Protein AF-S7UNH0-F1 (afdb_monomer_lite)

Organism: NCBI:txid1121439

Secondary structure (DSSP, 8-state):
--------HHHHS-HHHHHHTT--EEEEETTSPPPTTEEEEEEE--TTSPPEEEEEETTPPPSEEEE-TT--SSPPPBPTT-S--SGGGB--TTHHHHEEEE-EEEEETTEEEEE----SS-EEEEEEEEP-TTEEEEEEETTS-EEEE-EEEETTTEEEEEE-TTEEEEEEEE--HHHHHHHHHHHHHHHHHHHHHHHHHHHHHT----------

Sequence (216 aa):
MHSHVPPSRDLVDNAPLLDALGVRWILAMESESPPANAREVVQWPVEGMENIVVYENEDAWSPAWFAVPEVSAGPLPSVAGCGHDRLLCADASGLPAIKTGDTRADFAAGGMDVRFAPASEPRLLVVTQMYRPGWRAEGLREGGERVLLTTSETLGTLTAVEIPAGVFAVSLRYLPVTPRLLTRVSWGMLGLFSLVAASCLALGRTRPKNDFTSRS

Radius of gyration: 27.72 Å; chains: 1; bounding box: 51×96×70 Å

Foldseek 3Di:
DDDDPPDDVLLQQQLLLCQQLLVFKDKDFPPDDHRPQWAWDDWADDPPDGIITITGRPSRAALKFWFAPPQDLDAADFAPPDPDRDSSRHRSVCVVVGTDGGWHWDDDDQFIKIFADFDQAKIKMWGSDWDDPQKWKWFAFDVGDIDTWDWDHGNRTTIITIGGGRTGMMTIHGGPVVVVVVVVVVVVVVVVVVVVVVVVVVVVVPPDPPPPPDDD

pLDDT: mean 89.98, std 12.9, range [26.64, 98.56]

Structure (mmCIF, N/CA/C/O backbone):
data_AF-S7UNH0-F1
#
_entry.id   AF-S7UNH0-F1
#
loop_
_atom_site.group_PDB
_atom_site.id
_atom_site.type_symbol
_atom_site.label_atom_id
_atom_site.label_alt_id
_atom_site.label_comp_id
_atom_site.label_asym_id
_atom_site.label_entity_id
_atom_site.label_seq_id
_atom_site.pdbx_PDB_ins_code
_atom_site.Cartn_x
_atom_site.Cartn_y
_atom_site.Cartn_z
_atom_site.occupancy
_atom_site.B_iso_or_equiv
_atom_site.auth_seq_id
_atom_site.auth_comp_id
_atom_site.auth_asym_id
_atom_site.auth_atom_id
_atom_site.pdbx_PDB_model_num
ATOM 1 N N . MET A 1 1 ? 10.684 22.993 -8.375 1.00 31.27 1 MET A N 1
ATOM 2 C CA . MET A 1 1 ? 11.726 21.970 -8.149 1.00 31.27 1 MET A CA 1
ATOM 3 C C . MET A 1 1 ? 11.105 20.625 -8.470 1.00 31.27 1 MET A C 1
ATOM 5 O O . MET A 1 1 ? 10.339 20.121 -7.660 1.00 31.27 1 MET A O 1
ATOM 9 N N . HIS A 1 2 ? 11.340 20.105 -9.673 1.00 30.05 2 HIS A N 1
ATOM 10 C CA . HIS A 1 2 ? 10.965 18.733 -10.011 1.00 30.05 2 HIS A CA 1
ATOM 11 C C . HIS A 1 2 ? 12.086 17.832 -9.492 1.00 30.05 2 HIS A C 1
ATOM 13 O O . HIS A 1 2 ? 13.244 18.008 -9.860 1.00 30.05 2 HIS A O 1
ATOM 19 N N . SER A 1 3 ? 11.764 16.959 -8.540 1.00 26.64 3 SER A N 1
ATOM 20 C CA . SER A 1 3 ? 12.706 15.970 -8.023 1.00 26.64 3 SER A CA 1
ATOM 21 C C . SER A 1 3 ? 12.861 14.883 -9.079 1.00 26.64 3 SER A C 1
ATOM 23 O O . SER A 1 3 ? 12.023 13.991 -9.156 1.00 26.64 3 SER A O 1
ATOM 25 N N . HIS A 1 4 ? 13.909 14.963 -9.894 1.00 39.41 4 HIS A N 1
ATOM 26 C CA . HIS A 1 4 ? 14.368 13.815 -10.668 1.00 39.41 4 HIS A CA 1
ATOM 27 C C . HIS A 1 4 ? 15.070 12.872 -9.691 1.00 39.41 4 HIS A C 1
ATOM 29 O O . HIS A 1 4 ? 16.162 13.170 -9.213 1.00 39.41 4 HIS A O 1
ATOM 35 N N . VAL A 1 5 ? 14.406 11.776 -9.327 1.00 47.53 5 VAL A N 1
ATOM 36 C CA . VAL A 1 5 ? 15.076 10.645 -8.682 1.00 47.53 5 VAL A CA 1
ATOM 37 C C . VAL A 1 5 ? 15.794 9.925 -9.822 1.00 47.53 5 VAL A C 1
ATOM 39 O O . VAL A 1 5 ? 15.096 9.400 -10.688 1.00 47.53 5 VAL A O 1
ATOM 42 N N . PRO A 1 6 ? 17.138 9.967 -9.906 1.00 52.66 6 PRO A N 1
ATOM 43 C CA . PRO A 1 6 ? 17.836 9.207 -10.931 1.00 52.66 6 PRO A CA 1
ATOM 44 C C . PRO A 1 6 ? 17.442 7.734 -10.765 1.00 52.66 6 PRO A C 1
ATOM 46 O O . PRO A 1 6 ? 17.453 7.245 -9.629 1.00 52.66 6 PRO A O 1
ATOM 49 N N . PRO A 1 7 ? 17.046 7.044 -11.844 1.00 54.06 7 PRO A N 1
ATOM 50 C CA . PRO A 1 7 ? 16.675 5.644 -11.752 1.00 54.06 7 PRO A CA 1
ATOM 51 C C . PRO A 1 7 ? 17.886 4.857 -11.249 1.00 54.06 7 PRO A C 1
ATOM 53 O O . PRO A 1 7 ? 18.930 4.796 -11.898 1.00 54.06 7 PRO A O 1
ATOM 56 N N . SER A 1 8 ? 17.770 4.297 -10.045 1.00 62.00 8 SER A N 1
ATOM 57 C CA . SER A 1 8 ? 18.689 3.257 -9.594 1.00 62.00 8 SER A CA 1
ATOM 58 C C . SER A 1 8 ? 18.321 2.002 -10.382 1.00 62.00 8 SER A C 1
ATOM 60 O O . SER A 1 8 ? 17.157 1.594 -10.398 1.00 62.00 8 SER A O 1
ATOM 62 N N . ARG A 1 9 ? 19.313 1.414 -11.064 1.00 62.66 9 ARG A N 1
ATOM 63 C CA . ARG A 1 9 ? 19.158 0.144 -11.795 1.00 62.66 9 ARG A CA 1
ATOM 64 C C . ARG A 1 9 ? 18.561 -0.955 -10.912 1.00 62.66 9 ARG A C 1
ATOM 66 O O . ARG A 1 9 ? 17.783 -1.765 -11.397 1.00 62.66 9 ARG A O 1
ATOM 73 N N . ASP A 1 10 ? 18.832 -0.897 -9.611 1.00 64.06 10 ASP A N 1
ATOM 74 C CA . ASP A 1 10 ? 18.391 -1.886 -8.627 1.00 64.06 10 ASP A CA 1
ATOM 75 C C . ASP A 1 10 ? 16.856 -1.977 -8.507 1.00 64.06 10 ASP A C 1
ATOM 77 O O . ASP A 1 10 ? 16.334 -3.021 -8.125 1.00 64.06 10 ASP A O 1
ATOM 81 N N . LEU A 1 11 ? 16.113 -0.914 -8.856 1.00 64.31 11 LEU A N 1
ATOM 82 C CA . LEU A 1 11 ? 14.645 -0.951 -8.869 1.00 64.31 11 LEU A CA 1
ATOM 83 C C . LEU A 1 11 ? 14.092 -1.711 -10.086 1.00 64.31 11 LEU A C 1
ATOM 85 O O . LEU A 1 11 ? 13.070 -2.384 -9.981 1.00 64.31 11 LEU A O 1
ATOM 89 N N . VAL A 1 12 ? 14.759 -1.590 -11.236 1.00 61.56 12 VAL A N 1
ATOM 90 C CA . VAL A 1 12 ? 14.356 -2.231 -12.499 1.00 61.56 12 VAL A CA 1
ATOM 91 C C . VAL A 1 12 ? 14.571 -3.741 -12.425 1.00 61.56 12 VAL A C 1
ATOM 93 O O . VAL A 1 12 ? 13.725 -4.511 -12.877 1.00 61.56 12 VAL A O 1
ATOM 96 N N . ASP A 1 13 ? 15.666 -4.161 -11.794 1.00 78.12 13 ASP A N 1
ATOM 97 C CA . ASP A 1 13 ? 16.021 -5.574 -11.647 1.00 78.12 13 ASP A CA 1
ATOM 98 C C . ASP A 1 13 ? 15.139 -6.309 -10.615 1.00 78.12 13 ASP A C 1
ATOM 100 O O . ASP A 1 13 ? 15.145 -7.538 -10.540 1.00 78.12 13 ASP A O 1
ATOM 104 N N . ASN A 1 14 ? 14.334 -5.574 -9.842 1.00 85.56 14 ASN A N 1
ATOM 105 C CA . ASN A 1 14 ? 13.474 -6.102 -8.787 1.00 85.56 14 ASN A CA 1
ATOM 106 C C . ASN A 1 14 ? 11.990 -6.116 -9.194 1.00 85.56 14 ASN A C 1
ATOM 108 O O . ASN A 1 14 ? 11.128 -5.560 -8.508 1.00 85.56 14 ASN A O 1
ATOM 112 N N . ALA A 1 15 ? 11.689 -6.768 -10.321 1.00 89.56 15 ALA A N 1
ATOM 113 C CA . ALA A 1 15 ? 10.326 -6.904 -10.846 1.00 89.56 15 ALA A CA 1
ATOM 114 C C . ALA A 1 15 ? 9.285 -7.359 -9.793 1.00 89.56 15 ALA A C 1
ATOM 116 O O . ALA A 1 15 ? 8.244 -6.707 -9.696 1.00 89.56 15 ALA A O 1
ATOM 117 N N . PRO A 1 16 ? 9.566 -8.342 -8.904 1.00 93.38 16 PRO A N 1
ATOM 118 C CA . PRO A 1 16 ? 8.601 -8.758 -7.882 1.00 93.38 16 PRO A CA 1
ATOM 119 C C . PRO A 1 16 ? 8.171 -7.637 -6.926 1.00 93.38 16 PRO A C 1
ATOM 121 O O . PRO A 1 16 ? 7.046 -7.641 -6.425 1.00 93.38 16 PRO A O 1
ATOM 124 N N . LEU A 1 17 ? 9.047 -6.660 -6.660 1.00 93.62 17 LEU A N 1
ATOM 125 C CA . LEU A 1 17 ? 8.689 -5.506 -5.842 1.00 93.62 17 LEU A CA 1
ATOM 126 C C . LEU A 1 17 ? 7.696 -4.601 -6.578 1.00 93.62 17 LEU A C 1
ATOM 128 O O . LEU A 1 17 ? 6.736 -4.130 -5.971 1.00 93.62 17 LEU A O 1
ATOM 132 N N . LEU A 1 18 ? 7.908 -4.364 -7.874 1.00 94.00 18 LEU A N 1
ATOM 133 C CA . LEU A 1 18 ? 6.999 -3.565 -8.701 1.00 94.00 18 LEU A CA 1
ATOM 134 C C . LEU A 1 18 ? 5.622 -4.226 -8.804 1.00 94.00 18 LEU A C 1
ATOM 136 O O . LEU A 1 18 ? 4.605 -3.536 -8.663 1.00 94.00 18 LEU A O 1
ATOM 140 N N . ASP A 1 19 ? 5.599 -5.552 -8.959 1.00 95.44 19 ASP A N 1
ATOM 141 C CA . ASP A 1 19 ? 4.377 -6.353 -8.960 1.00 95.44 19 ASP A CA 1
ATOM 142 C C . ASP A 1 19 ? 3.621 -6.167 -7.643 1.00 95.44 19 ASP A C 1
ATOM 144 O O . ASP A 1 19 ? 2.450 -5.780 -7.638 1.00 95.44 19 ASP A O 1
ATOM 148 N N . ALA A 1 20 ? 4.314 -6.346 -6.515 1.00 95.25 20 ALA A N 1
ATOM 149 C CA . ALA A 1 20 ? 3.724 -6.251 -5.186 1.00 95.25 20 ALA A CA 1
ATOM 150 C C . ALA A 1 20 ? 3.265 -4.844 -4.798 1.00 95.25 20 ALA A C 1
ATOM 152 O O . ALA A 1 20 ? 2.323 -4.705 -4.014 1.00 95.25 20 ALA A O 1
ATOM 153 N N . LEU A 1 21 ? 3.905 -3.807 -5.345 1.00 94.94 21 LEU A N 1
ATOM 154 C CA . LEU A 1 21 ? 3.493 -2.411 -5.202 1.00 94.94 21 LEU A CA 1
ATOM 155 C C . LEU A 1 21 ? 2.293 -2.045 -6.092 1.00 94.94 21 LEU A C 1
ATOM 157 O O . LEU A 1 21 ? 1.717 -0.967 -5.919 1.00 94.94 21 LEU A O 1
ATOM 161 N N . GLY A 1 22 ? 1.896 -2.928 -7.013 1.00 95.06 22 GLY A N 1
ATOM 162 C CA . GLY A 1 22 ? 0.819 -2.686 -7.968 1.00 95.06 22 GLY A CA 1
ATOM 163 C C . GLY A 1 22 ? 1.179 -1.634 -9.018 1.00 95.06 22 GLY A C 1
ATOM 164 O O . GLY A 1 22 ? 0.303 -0.917 -9.511 1.00 95.06 22 GLY A O 1
ATOM 165 N N . VAL A 1 23 ? 2.469 -1.496 -9.349 1.00 94.50 23 VAL A N 1
ATOM 166 C CA . VAL A 1 23 ? 2.941 -0.554 -10.371 1.00 94.50 23 VAL A CA 1
ATOM 167 C C . VAL A 1 23 ? 2.658 -1.144 -11.746 1.00 94.50 23 VAL A C 1
ATOM 169 O O . VAL A 1 23 ? 3.427 -1.950 -12.255 1.00 94.50 23 VAL A O 1
ATOM 172 N N . ARG A 1 24 ? 1.534 -0.735 -12.342 1.00 95.81 24 ARG A N 1
ATOM 173 C CA . ARG A 1 24 ? 1.099 -1.224 -13.659 1.00 95.81 24 ARG A CA 1
ATOM 174 C C . ARG A 1 24 ? 1.753 -0.518 -14.838 1.00 95.81 24 ARG A C 1
ATOM 176 O O . ARG A 1 24 ? 1.991 -1.145 -15.857 1.00 95.81 24 ARG A O 1
ATOM 183 N N . TRP A 1 25 ? 1.998 0.780 -14.722 1.00 95.88 25 TRP A N 1
ATOM 184 C CA . TRP A 1 25 ? 2.516 1.591 -15.820 1.00 95.88 25 TRP A CA 1
ATOM 185 C C . TRP A 1 25 ? 3.874 2.146 -15.433 1.00 95.88 25 TRP A C 1
ATOM 187 O O . TRP A 1 25 ? 4.010 2.773 -14.381 1.00 95.88 25 TRP A O 1
ATOM 197 N N . ILE A 1 26 ? 4.861 1.918 -16.290 1.00 94.38 26 ILE A N 1
ATOM 198 C CA . ILE A 1 26 ? 6.240 2.346 -16.092 1.00 94.38 26 ILE A CA 1
ATOM 199 C C . ILE A 1 26 ? 6.572 3.312 -17.219 1.00 94.38 26 ILE A C 1
ATOM 201 O O . ILE A 1 26 ? 6.402 2.985 -18.390 1.00 94.38 26 ILE A O 1
ATOM 205 N N . LEU A 1 27 ? 7.014 4.511 -16.858 1.00 94.25 27 LEU A N 1
ATOM 206 C CA . LEU A 1 27 ? 7.518 5.492 -17.808 1.00 94.25 27 LEU A CA 1
ATOM 207 C C . LEU A 1 27 ? 9.035 5.479 -17.712 1.00 94.25 27 LEU A C 1
ATOM 209 O O . LEU A 1 27 ? 9.570 5.628 -16.613 1.00 94.25 27 LEU A O 1
ATOM 213 N N . ALA A 1 28 ? 9.695 5.319 -18.848 1.00 93.31 28 ALA A N 1
ATOM 214 C CA . ALA A 1 28 ? 11.143 5.317 -18.939 1.00 93.31 28 ALA A CA 1
ATOM 215 C C . ALA A 1 28 ? 11.589 6.039 -20.215 1.00 93.31 28 ALA A C 1
ATOM 217 O O . ALA A 1 28 ? 10.797 6.251 -21.139 1.00 93.31 28 ALA A O 1
ATOM 218 N N . MET A 1 29 ? 12.851 6.436 -20.259 1.00 94.75 29 MET A N 1
ATOM 219 C CA . MET A 1 29 ? 13.486 6.897 -21.491 1.00 94.75 29 MET A CA 1
ATOM 220 C C . MET A 1 29 ? 13.798 5.693 -22.394 1.00 94.75 29 MET A C 1
ATOM 222 O O . MET A 1 29 ? 13.985 4.584 -21.903 1.00 94.75 29 MET A O 1
ATOM 226 N N . GLU A 1 30 ? 13.874 5.881 -23.712 1.00 94.56 30 GLU A N 1
ATOM 227 C CA . GLU A 1 30 ? 14.166 4.791 -24.668 1.00 94.56 30 GLU A CA 1
ATOM 228 C C . GLU A 1 30 ? 15.488 4.045 -24.379 1.00 94.56 30 GLU A C 1
ATOM 230 O O . GLU A 1 30 ? 15.585 2.842 -24.615 1.00 94.56 30 GLU A O 1
ATOM 235 N N . SER A 1 31 ? 16.487 4.722 -23.809 1.00 92.81 31 SER A N 1
ATOM 236 C CA . SER A 1 31 ? 17.777 4.147 -23.410 1.00 92.81 31 SER A CA 1
ATOM 237 C C . SER A 1 31 ? 17.738 3.375 -22.090 1.00 92.81 31 SER A C 1
ATOM 239 O O . SER A 1 31 ? 18.700 2.673 -21.758 1.00 92.81 31 SER A O 1
ATOM 241 N N . GLU A 1 32 ? 16.658 3.491 -21.319 1.00 91.06 32 GLU A N 1
ATOM 242 C CA . GLU A 1 32 ? 16.487 2.802 -20.046 1.00 91.06 32 GLU A CA 1
ATOM 243 C C . GLU A 1 32 ? 15.916 1.402 -20.280 1.00 91.06 32 GLU A C 1
ATOM 245 O O . GLU A 1 32 ? 14.920 1.208 -20.974 1.00 91.06 32 GLU A O 1
ATOM 250 N N . SER A 1 33 ? 16.553 0.396 -19.681 1.00 89.12 33 SER A N 1
ATOM 251 C CA . SER A 1 33 ? 16.038 -0.971 -19.732 1.00 89.12 33 SER A CA 1
ATOM 252 C C . SER A 1 33 ? 14.809 -1.090 -18.826 1.00 89.12 33 SER A C 1
ATOM 254 O O . SER A 1 33 ? 14.891 -0.684 -17.666 1.00 89.12 33 SER A O 1
ATOM 256 N N . PRO A 1 34 ? 13.680 -1.628 -19.311 1.00 89.56 34 PRO A N 1
ATOM 257 C CA . PRO A 1 34 ? 12.523 -1.898 -18.469 1.00 89.56 34 PRO A CA 1
ATOM 258 C C . PRO A 1 34 ? 12.714 -3.201 -17.667 1.00 89.56 34 PRO A C 1
ATOM 260 O O . PRO A 1 34 ? 13.611 -3.992 -17.977 1.00 89.56 34 PRO A O 1
ATOM 263 N N . PRO A 1 35 ? 11.858 -3.470 -16.663 1.00 88.12 35 PRO A N 1
ATOM 264 C CA . PRO A 1 35 ? 11.809 -4.776 -16.011 1.00 88.12 35 PRO A CA 1
ATOM 265 C C . PRO A 1 35 ? 11.527 -5.897 -17.016 1.00 88.12 35 PRO A C 1
ATOM 267 O O . PRO A 1 35 ? 10.825 -5.694 -18.007 1.00 88.12 35 PRO A O 1
ATOM 270 N N . ALA A 1 36 ? 12.035 -7.100 -16.741 1.00 87.56 36 ALA A N 1
ATOM 271 C CA . ALA A 1 36 ? 11.985 -8.224 -17.682 1.00 87.56 36 ALA A CA 1
ATOM 272 C C . ALA A 1 36 ? 10.563 -8.655 -18.100 1.00 87.56 36 ALA A C 1
ATOM 274 O O . ALA A 1 36 ? 10.396 -9.221 -19.178 1.00 87.56 36 ALA A O 1
ATOM 275 N N . ASN A 1 37 ? 9.551 -8.404 -17.267 1.00 88.56 37 ASN A N 1
ATOM 276 C CA . ASN A 1 37 ? 8.146 -8.731 -17.529 1.00 88.56 37 ASN A CA 1
ATOM 277 C C . ASN A 1 37 ? 7.332 -7.563 -18.114 1.00 88.56 37 ASN A C 1
ATOM 279 O O . ASN A 1 37 ? 6.134 -7.705 -18.347 1.00 88.56 37 ASN A O 1
ATOM 283 N N . ALA A 1 38 ? 7.953 -6.409 -18.357 1.00 93.94 38 ALA A N 1
ATOM 284 C CA . ALA A 1 38 ? 7.245 -5.237 -18.840 1.00 93.94 38 ALA A CA 1
ATOM 285 C C . ALA A 1 38 ? 7.096 -5.260 -20.372 1.00 93.94 38 ALA A C 1
ATOM 287 O O . ALA A 1 38 ? 8.047 -5.519 -21.113 1.00 93.94 38 ALA A O 1
ATOM 288 N N . ARG A 1 39 ? 5.893 -4.952 -20.863 1.00 96.75 39 ARG A N 1
ATOM 289 C CA . ARG A 1 39 ? 5.560 -4.909 -22.291 1.00 96.75 39 ARG A CA 1
ATOM 290 C C . ARG A 1 39 ? 5.479 -3.469 -22.772 1.00 96.75 39 ARG A C 1
ATOM 292 O O . ARG A 1 39 ? 4.737 -2.678 -22.204 1.00 96.75 39 ARG A O 1
ATOM 299 N N . GLU A 1 40 ? 6.189 -3.121 -23.839 1.00 97.25 40 GLU A N 1
ATOM 300 C CA . GLU A 1 40 ? 6.045 -1.800 -24.459 1.00 97.25 40 GLU A CA 1
ATOM 301 C C . GLU A 1 40 ? 4.615 -1.603 -24.990 1.00 97.25 40 GLU A C 1
ATOM 303 O O . GLU A 1 40 ? 4.061 -2.470 -25.675 1.00 97.25 40 GLU A O 1
ATOM 308 N N . VAL A 1 41 ? 4.004 -0.462 -24.658 1.00 97.44 41 VAL A N 1
ATOM 309 C CA . VAL A 1 41 ? 2.636 -0.117 -25.073 1.00 97.44 41 VAL A CA 1
ATOM 310 C C . VAL A 1 41 ? 2.603 1.091 -25.992 1.00 97.44 41 VAL A C 1
ATOM 312 O O . VAL A 1 41 ? 1.864 1.089 -26.977 1.00 97.44 41 VAL A O 1
ATOM 315 N N . VAL A 1 42 ? 3.365 2.134 -25.669 1.00 97.44 42 VAL A N 1
ATOM 316 C CA . VAL A 1 42 ? 3.414 3.353 -26.476 1.00 97.44 42 VAL A CA 1
ATOM 317 C C . VAL A 1 42 ? 4.762 4.039 -26.331 1.00 97.44 42 VAL A C 1
ATOM 319 O O . VAL A 1 42 ? 5.344 4.070 -25.249 1.00 97.44 42 VAL A O 1
ATOM 322 N N . GLN A 1 43 ? 5.216 4.639 -27.424 1.00 97.38 43 GLN A N 1
ATOM 323 C CA . GLN A 1 43 ? 6.382 5.504 -27.472 1.00 97.38 43 GLN A CA 1
ATOM 324 C C . GLN A 1 43 ? 5.940 6.910 -27.888 1.00 97.38 43 GLN A C 1
ATOM 326 O O . GLN A 1 43 ? 5.213 7.083 -28.870 1.00 97.38 43 GLN A O 1
ATOM 331 N N . TRP A 1 44 ? 6.370 7.921 -27.134 1.00 96.88 44 TRP A N 1
ATOM 332 C CA . TRP A 1 44 ? 6.099 9.326 -27.413 1.00 96.88 44 TRP A CA 1
ATOM 333 C C . TRP A 1 44 ? 7.385 10.068 -27.771 1.00 96.88 44 TRP A C 1
ATOM 335 O O . TRP A 1 44 ? 8.273 10.184 -26.919 1.00 96.88 44 TRP A O 1
ATOM 345 N N . PRO A 1 45 ? 7.484 10.618 -28.996 1.00 96.56 45 PRO A N 1
ATOM 346 C CA . PRO A 1 45 ? 8.606 11.460 -29.357 1.00 96.56 45 PRO A CA 1
ATOM 347 C C . PRO A 1 45 ? 8.531 12.794 -28.624 1.00 96.56 45 PRO A C 1
ATOM 349 O O . PRO A 1 45 ? 7.467 13.416 -28.552 1.00 96.56 45 PRO A O 1
ATOM 352 N N . VAL A 1 46 ? 9.669 13.249 -28.103 1.00 94.56 46 VAL A N 1
ATOM 353 C CA . VAL A 1 46 ? 9.776 14.538 -27.418 1.00 94.56 46 VAL A CA 1
ATOM 354 C C . VAL A 1 46 ? 10.856 15.379 -28.088 1.00 94.56 46 VAL A C 1
ATOM 356 O O . VAL A 1 46 ? 12.001 14.961 -28.213 1.00 94.56 46 VAL A O 1
ATOM 359 N N . GLU A 1 47 ? 10.492 16.572 -28.558 1.00 95.75 47 GLU A N 1
ATOM 360 C CA . GLU A 1 47 ? 11.409 17.427 -29.314 1.00 95.75 47 GLU A CA 1
ATOM 361 C C . GLU A 1 47 ? 12.639 17.812 -28.478 1.00 95.75 47 GLU A C 1
ATOM 363 O O . GLU A 1 47 ? 12.523 18.329 -27.366 1.00 95.75 47 GLU A O 1
ATOM 368 N N . GLY A 1 48 ? 13.829 17.552 -29.026 1.00 94.38 48 GLY A N 1
ATOM 369 C CA . GLY A 1 48 ? 15.099 17.859 -28.367 1.00 94.38 48 GLY A CA 1
ATOM 370 C C . GLY A 1 48 ? 15.455 16.941 -27.193 1.00 94.38 48 GLY A C 1
ATOM 371 O O . GLY A 1 48 ? 16.425 17.228 -26.493 1.00 94.38 48 GLY A O 1
ATOM 372 N N . MET A 1 49 ? 14.705 15.858 -26.971 1.00 94.31 49 MET A N 1
ATOM 373 C CA . MET A 1 49 ? 14.978 14.850 -25.946 1.00 94.31 49 MET A CA 1
ATOM 374 C C . MET A 1 49 ? 14.834 13.439 -26.523 1.00 94.31 49 MET A C 1
ATOM 376 O O . MET A 1 49 ? 14.383 13.244 -27.648 1.00 94.31 49 MET A O 1
ATOM 380 N N . GLU A 1 50 ? 15.268 12.450 -25.753 1.00 93.69 50 GLU A N 1
ATOM 381 C CA . GLU A 1 50 ? 15.007 11.051 -26.068 1.00 93.69 50 GLU A CA 1
ATOM 382 C C . GLU A 1 50 ? 13.516 10.715 -25.879 1.00 93.69 50 GLU A C 1
ATOM 384 O O . GLU A 1 50 ? 12.801 11.377 -25.120 1.00 93.69 50 GLU A O 1
ATOM 389 N N . ASN A 1 51 ? 13.042 9.710 -26.619 1.00 95.94 51 ASN A N 1
ATOM 390 C CA . ASN A 1 51 ? 11.647 9.296 -26.597 1.00 95.94 51 ASN A CA 1
ATOM 391 C C . ASN A 1 51 ? 11.263 8.767 -25.210 1.00 95.94 51 ASN A C 1
ATOM 393 O O . ASN A 1 51 ? 12.027 8.043 -24.571 1.00 95.94 51 ASN A O 1
ATOM 397 N N . ILE A 1 52 ? 10.045 9.089 -24.775 1.00 96.38 52 ILE A N 1
ATOM 398 C CA . ILE A 1 52 ? 9.457 8.491 -23.576 1.00 96.38 52 ILE A CA 1
ATOM 399 C C . ILE A 1 52 ? 8.748 7.213 -24.004 1.00 96.38 52 ILE A C 1
ATOM 401 O O . ILE A 1 52 ? 7.863 7.252 -24.860 1.00 96.38 52 ILE A O 1
ATOM 405 N N . VAL A 1 53 ? 9.106 6.097 -23.386 1.00 96.88 53 VAL A N 1
ATOM 406 C CA . VAL A 1 53 ? 8.471 4.799 -23.596 1.00 96.88 53 VAL A CA 1
ATOM 407 C C . VAL A 1 53 ? 7.608 4.470 -22.382 1.00 96.88 53 VAL A C 1
ATOM 409 O O . VAL A 1 53 ? 8.023 4.638 -21.233 1.00 96.88 53 VAL A O 1
ATOM 412 N N . VAL A 1 54 ? 6.382 4.019 -22.634 1.00 96.38 54 VAL A N 1
ATOM 413 C CA . VAL A 1 54 ? 5.490 3.485 -21.607 1.00 96.38 54 VAL A CA 1
ATOM 414 C C . VAL A 1 54 ? 5.449 1.977 -21.722 1.00 96.38 54 VAL A C 1
ATOM 416 O O . VAL A 1 54 ? 5.043 1.431 -22.752 1.00 96.38 54 VAL A O 1
ATOM 419 N N . TYR A 1 55 ? 5.791 1.327 -20.621 1.00 96.75 55 TYR A N 1
ATOM 420 C CA . TYR A 1 55 ? 5.671 -0.106 -20.455 1.00 96.75 55 TYR A CA 1
ATOM 421 C C . TYR A 1 55 ? 4.496 -0.450 -19.533 1.00 96.75 55 TYR A C 1
ATOM 423 O O . TYR A 1 55 ? 4.203 0.266 -18.571 1.00 96.75 55 TYR A O 1
ATOM 431 N N . GLU A 1 56 ? 3.829 -1.559 -19.828 1.00 97.25 56 GLU A N 1
ATOM 432 C CA . GLU A 1 56 ? 2.818 -2.190 -18.987 1.00 97.25 56 GLU A CA 1
ATOM 433 C C . GLU A 1 56 ? 3.429 -3.376 -18.245 1.00 97.25 56 GLU A C 1
ATOM 435 O O . GLU A 1 56 ? 4.008 -4.270 -18.858 1.00 97.25 56 GLU A O 1
ATOM 440 N N . ASN A 1 57 ? 3.276 -3.387 -16.926 1.00 96.00 57 ASN A N 1
ATOM 441 C CA . ASN A 1 57 ? 3.503 -4.549 -16.084 1.00 96.00 57 ASN A CA 1
ATOM 442 C C . ASN A 1 57 ? 2.170 -5.289 -15.906 1.00 96.00 57 ASN A C 1
ATOM 444 O O . ASN A 1 57 ? 1.318 -4.886 -15.103 1.00 96.00 57 ASN A O 1
ATOM 448 N N . GLU A 1 58 ? 1.984 -6.356 -16.678 1.00 95.62 58 GLU A N 1
ATOM 449 C CA . GLU A 1 58 ? 0.763 -7.169 -16.649 1.00 95.62 58 GLU A CA 1
ATOM 450 C C . GLU A 1 58 ? 0.630 -7.971 -15.344 1.00 95.62 58 GLU A C 1
ATOM 452 O O . GLU A 1 58 ? -0.488 -8.265 -14.915 1.00 95.62 58 GLU A O 1
ATOM 457 N N . ASP A 1 59 ? 1.750 -8.226 -14.661 1.00 96.06 59 ASP A N 1
ATOM 458 C CA . ASP A 1 59 ? 1.811 -8.961 -13.396 1.00 96.06 59 ASP A CA 1
ATOM 459 C C . ASP A 1 59 ? 1.559 -8.067 -12.170 1.00 96.06 59 ASP A C 1
ATOM 461 O O . ASP A 1 59 ? 1.562 -8.546 -11.035 1.00 96.06 59 ASP A O 1
ATOM 465 N N . ALA A 1 60 ? 1.293 -6.769 -12.368 1.00 96.38 60 ALA A N 1
ATOM 466 C CA . ALA A 1 60 ? 1.031 -5.832 -11.283 1.00 96.38 60 ALA A CA 1
ATOM 467 C C . ALA A 1 60 ? -0.173 -6.259 -10.426 1.00 96.38 60 ALA A C 1
ATOM 469 O O . ALA A 1 60 ? -1.319 -6.308 -10.900 1.00 96.38 60 ALA A O 1
ATOM 470 N N . TRP A 1 61 ? 0.078 -6.493 -9.133 1.00 97.12 61 TRP A N 1
ATOM 471 C CA . TRP A 1 61 ? -0.937 -6.904 -8.169 1.00 97.12 61 TRP A CA 1
ATOM 472 C C . TRP A 1 61 ? -1.925 -5.776 -7.871 1.00 97.12 61 TRP A C 1
ATOM 474 O O . TRP A 1 61 ? -1.712 -4.598 -8.169 1.00 97.12 61 TRP A O 1
ATOM 484 N N . SER A 1 62 ? -3.034 -6.138 -7.231 1.00 97.31 62 SER A N 1
ATOM 485 C CA . SER A 1 62 ? -3.918 -5.144 -6.632 1.00 97.31 62 SER A CA 1
ATOM 486 C C . SER A 1 62 ? -3.165 -4.332 -5.557 1.00 97.31 62 SER A C 1
ATOM 488 O O . SER A 1 62 ? -2.384 -4.917 -4.803 1.00 97.31 62 SER A O 1
ATOM 490 N N . PRO A 1 63 ? -3.425 -3.014 -5.411 1.00 97.06 63 PRO A N 1
ATOM 491 C CA . PRO A 1 63 ? -2.847 -2.170 -4.352 1.00 97.06 63 PRO A CA 1
ATOM 492 C C . PRO A 1 63 ? -3.120 -2.649 -2.916 1.00 97.06 63 PRO A C 1
ATOM 494 O O . PRO A 1 63 ? -2.567 -2.105 -1.956 1.00 97.06 63 PRO A O 1
ATOM 497 N N . ALA A 1 64 ? -3.988 -3.648 -2.759 1.00 97.94 64 ALA A N 1
ATOM 498 C CA . ALA A 1 64 ? -4.079 -4.442 -1.554 1.00 97.94 64 ALA A CA 1
ATOM 499 C C . ALA A 1 64 ? -4.174 -5.934 -1.899 1.00 97.94 64 ALA A C 1
ATOM 501 O O . ALA A 1 64 ? -4.843 -6.331 -2.855 1.00 97.94 64 ALA A O 1
ATOM 502 N N . TRP A 1 65 ? -3.537 -6.781 -1.105 1.00 97.94 65 TRP A N 1
ATOM 503 C CA . TRP A 1 65 ? -3.477 -8.222 -1.342 1.00 97.94 65 TRP A CA 1
ATOM 504 C C . TRP A 1 65 ? -3.373 -8.976 -0.019 1.00 97.94 65 TRP A C 1
ATOM 506 O O . TRP A 1 65 ? -2.988 -8.410 1.003 1.00 97.94 65 TRP A O 1
ATOM 516 N N . PHE A 1 66 ? -3.775 -10.246 -0.011 1.00 97.81 66 PHE A N 1
ATOM 517 C CA . PHE A 1 66 ? -3.682 -11.069 1.192 1.00 97.81 66 PHE A CA 1
ATOM 518 C C . PHE A 1 66 ? -2.333 -11.765 1.279 1.00 97.81 66 PHE A C 1
ATOM 520 O O . PHE A 1 66 ? -1.851 -12.310 0.286 1.00 97.81 66 PHE A O 1
ATOM 527 N N . ALA A 1 67 ? -1.766 -11.774 2.479 1.00 96.88 67 ALA A N 1
ATOM 528 C CA . ALA A 1 67 ? -0.536 -12.472 2.812 1.00 96.88 67 ALA A CA 1
ATOM 529 C C . ALA A 1 67 ? -0.809 -13.664 3.745 1.00 96.88 67 ALA A C 1
ATOM 531 O O . ALA A 1 67 ? -1.865 -13.723 4.388 1.00 96.88 67 ALA A O 1
ATOM 532 N N . VAL A 1 68 ? 0.131 -14.610 3.844 1.00 94.56 68 VAL A N 1
ATOM 533 C CA . VAL A 1 68 ? 0.099 -15.608 4.928 1.00 94.56 68 VAL A CA 1
ATOM 534 C C . VAL A 1 68 ? 0.220 -14.891 6.288 1.00 94.56 68 VAL A C 1
ATOM 536 O O . VAL A 1 68 ? 0.984 -13.925 6.388 1.00 94.56 68 VAL A O 1
ATOM 539 N N . PRO A 1 69 ? -0.520 -15.309 7.333 1.00 85.75 69 PRO A N 1
ATOM 540 C CA . PRO A 1 69 ? -0.486 -14.654 8.646 1.00 85.75 69 PRO A CA 1
ATOM 541 C C . PRO A 1 69 ? 0.909 -14.606 9.284 1.00 85.75 69 PRO A C 1
ATOM 543 O O . PRO A 1 69 ? 1.204 -13.696 10.053 1.00 85.75 69 PRO A O 1
ATOM 546 N N . GLU A 1 70 ? 1.766 -15.576 8.958 1.00 84.94 70 GLU A N 1
ATOM 547 C CA . GLU A 1 70 ? 3.130 -15.714 9.470 1.00 84.94 70 GLU A CA 1
ATOM 548 C C . GLU A 1 70 ? 4.131 -14.768 8.803 1.00 84.94 70 GLU A C 1
ATOM 550 O O . GLU A 1 70 ? 5.302 -14.770 9.192 1.00 84.94 70 GLU A O 1
ATOM 555 N N . VAL A 1 71 ? 3.709 -13.965 7.814 1.00 80.38 71 VAL A N 1
ATOM 556 C CA . VAL A 1 71 ? 4.542 -12.877 7.290 1.00 80.38 71 VAL A CA 1
ATOM 557 C C . VAL A 1 71 ? 4.867 -11.967 8.450 1.00 80.38 71 VAL A C 1
ATOM 559 O O . VAL A 1 71 ? 4.028 -11.228 8.967 1.00 80.38 71 VAL A O 1
ATOM 562 N N . SER A 1 72 ? 6.109 -12.099 8.900 1.00 60.28 72 SER A N 1
ATOM 563 C CA . SER A 1 72 ? 6.598 -11.404 10.065 1.00 60.28 72 SER A CA 1
ATOM 564 C C . SER A 1 72 ? 6.444 -9.904 9.838 1.00 60.28 72 SER A C 1
ATOM 566 O O . SER A 1 72 ? 6.624 -9.392 8.732 1.00 60.28 72 SER A O 1
ATOM 568 N N . ALA A 1 73 ? 6.179 -9.167 10.914 1.00 67.38 73 ALA A N 1
ATOM 569 C CA . ALA A 1 73 ? 6.278 -7.707 10.941 1.00 67.38 73 ALA A CA 1
ATOM 570 C C . ALA A 1 73 ? 7.720 -7.197 10.681 1.00 67.38 73 ALA A C 1
ATOM 572 O O . ALA A 1 73 ? 8.056 -6.065 11.019 1.00 67.38 73 ALA A O 1
ATOM 573 N N . GLY A 1 74 ? 8.602 -8.046 10.145 1.00 80.81 74 GLY A N 1
ATOM 574 C CA . GLY A 1 74 ? 9.990 -7.746 9.864 1.00 80.81 74 GLY A CA 1
ATOM 575 C C . GLY A 1 74 ? 10.182 -7.102 8.490 1.00 80.81 74 GLY A C 1
ATOM 576 O O . GLY A 1 74 ? 9.334 -7.225 7.599 1.00 80.81 74 GLY A O 1
ATOM 577 N N . PRO A 1 75 ? 11.307 -6.401 8.303 1.00 88.81 75 PRO A N 1
ATOM 578 C CA . PRO A 1 75 ? 11.717 -5.938 6.991 1.00 88.81 75 PRO A CA 1
ATOM 579 C C . PRO A 1 75 ? 12.050 -7.124 6.085 1.00 88.81 75 PRO A C 1
ATOM 581 O O . PRO A 1 75 ? 12.528 -8.167 6.537 1.00 88.81 75 PRO A O 1
ATOM 584 N N . LEU A 1 76 ? 11.821 -6.937 4.789 1.00 90.69 76 LEU A N 1
ATOM 585 C CA . LEU A 1 76 ? 12.369 -7.821 3.769 1.00 90.69 76 LEU A CA 1
ATOM 58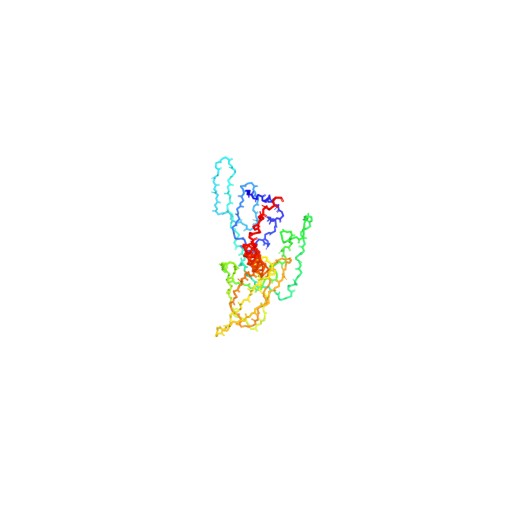6 C C . LEU A 1 76 ? 13.910 -7.768 3.801 1.00 90.69 76 LEU A C 1
ATOM 588 O O . LEU A 1 76 ? 14.473 -6.733 4.180 1.00 90.69 76 LEU A O 1
ATOM 592 N N . PRO A 1 77 ? 14.608 -8.848 3.403 1.00 91.81 77 PRO A N 1
ATOM 593 C CA . PRO A 1 77 ? 16.057 -8.809 3.215 1.00 91.81 77 PRO A CA 1
ATOM 594 C C . PRO A 1 77 ? 16.440 -7.681 2.253 1.00 91.81 77 PRO A C 1
ATOM 596 O O . PRO A 1 77 ? 15.674 -7.368 1.353 1.00 91.81 77 PRO A O 1
ATOM 599 N N . SER A 1 78 ? 17.608 -7.063 2.422 1.00 91.62 78 SER A N 1
ATOM 600 C CA . SER A 1 78 ? 18.094 -6.060 1.465 1.00 91.62 78 SER A CA 1
ATOM 601 C C . SER A 1 78 ? 18.880 -6.730 0.336 1.00 91.62 78 SER A C 1
ATOM 603 O O . SER A 1 78 ? 19.615 -7.691 0.579 1.00 91.62 78 SER A O 1
ATOM 605 N N . VAL A 1 79 ? 18.755 -6.211 -0.884 1.00 90.19 79 VAL A N 1
ATOM 606 C CA . VAL A 1 79 ? 19.560 -6.615 -2.042 1.00 90.19 79 VAL A CA 1
ATOM 607 C C . VAL A 1 79 ? 21.039 -6.328 -1.758 1.00 90.19 79 VAL A C 1
ATOM 609 O O . VAL A 1 79 ? 21.410 -5.269 -1.242 1.00 90.19 79 VAL A O 1
ATOM 612 N N . ALA A 1 80 ? 21.912 -7.282 -2.089 1.00 88.94 80 ALA A N 1
ATOM 613 C CA . ALA A 1 80 ? 23.342 -7.165 -1.829 1.00 88.94 80 ALA A CA 1
ATOM 614 C C . ALA A 1 80 ? 23.948 -5.935 -2.531 1.00 88.94 80 ALA A C 1
ATOM 616 O O . ALA A 1 80 ? 23.801 -5.759 -3.735 1.00 88.94 80 ALA A O 1
ATOM 617 N N . GLY A 1 81 ? 24.664 -5.098 -1.774 1.00 87.69 81 GLY A N 1
ATOM 618 C CA . GLY A 1 81 ? 25.306 -3.886 -2.300 1.00 87.69 81 GLY A CA 1
ATOM 619 C C . GLY A 1 81 ? 24.404 -2.649 -2.362 1.00 87.69 81 GLY A C 1
ATOM 620 O O . GLY A 1 81 ? 24.899 -1.571 -2.689 1.00 87.69 81 GLY A O 1
ATOM 621 N N . CYS A 1 82 ? 23.124 -2.761 -1.994 1.00 86.19 82 CYS A N 1
ATOM 622 C CA . CYS A 1 82 ? 22.223 -1.615 -1.949 1.00 86.19 82 CYS A CA 1
ATOM 623 C C . CYS A 1 82 ? 22.573 -0.683 -0.773 1.00 86.19 82 CYS A C 1
ATOM 625 O O . CYS A 1 82 ? 22.822 -1.125 0.349 1.00 86.19 82 CYS A O 1
ATOM 627 N N . GLY A 1 83 ? 22.611 0.629 -1.021 1.00 84.62 83 GLY A N 1
ATOM 628 C CA . GLY A 1 83 ? 23.128 1.623 -0.068 1.00 84.62 83 GLY A CA 1
ATOM 629 C C . GLY A 1 83 ? 22.226 1.932 1.136 1.00 84.62 83 GLY A C 1
ATOM 630 O O . GLY A 1 83 ? 22.577 2.789 1.948 1.00 84.62 83 GLY A O 1
ATOM 631 N N . HIS A 1 84 ? 21.056 1.296 1.244 1.00 84.75 84 HIS A N 1
ATOM 632 C CA . HIS A 1 84 ? 20.118 1.471 2.354 1.00 84.75 84 HIS A CA 1
ATOM 633 C C . HIS A 1 84 ? 19.214 0.243 2.552 1.00 84.75 84 HIS A C 1
ATOM 635 O O . HIS A 1 84 ? 19.141 -0.644 1.710 1.00 84.75 84 HIS A O 1
ATOM 641 N N . ASP A 1 85 ? 18.477 0.219 3.659 1.00 83.31 85 ASP A N 1
ATOM 642 C CA . ASP A 1 85 ? 17.574 -0.856 4.104 1.00 83.31 85 ASP A CA 1
ATOM 643 C C . ASP A 1 85 ? 16.081 -0.564 3.843 1.00 83.31 85 ASP A C 1
ATOM 645 O O . ASP A 1 85 ? 15.195 -1.260 4.332 1.00 83.31 85 ASP A O 1
ATOM 649 N N . ARG A 1 86 ? 15.781 0.491 3.079 1.00 86.50 86 ARG A N 1
ATOM 650 C CA . ARG A 1 86 ? 14.405 0.889 2.739 1.00 86.50 86 ARG A CA 1
ATOM 651 C C . ARG A 1 86 ? 13.787 -0.029 1.687 1.00 86.50 86 ARG A C 1
ATOM 653 O O . ARG A 1 86 ? 14.506 -0.669 0.930 1.00 86.50 86 ARG A O 1
ATOM 660 N N . LEU A 1 87 ? 12.458 0.032 1.557 1.00 88.31 87 LEU A N 1
ATOM 661 C CA . LEU A 1 87 ? 11.651 -0.809 0.662 1.00 88.31 87 LEU A CA 1
ATOM 662 C C . LEU A 1 87 ? 12.171 -0.907 -0.782 1.00 88.31 87 LEU A C 1
ATOM 664 O O . LEU A 1 87 ? 12.088 -1.970 -1.372 1.00 88.31 87 LEU A O 1
ATOM 668 N N . LEU A 1 88 ? 12.740 0.164 -1.346 1.00 87.88 88 LEU A N 1
ATOM 669 C CA . LEU A 1 88 ? 13.276 0.134 -2.717 1.00 87.88 88 LEU A CA 1
ATOM 670 C C . LEU A 1 88 ? 14.532 -0.747 -2.870 1.00 87.88 88 LEU A C 1
ATOM 672 O O . LEU A 1 88 ? 14.844 -1.156 -3.977 1.00 87.88 88 LEU A O 1
ATOM 676 N N . CYS A 1 89 ? 15.232 -1.041 -1.772 1.00 89.19 89 CYS A N 1
ATOM 677 C CA . CYS A 1 89 ? 16.352 -1.985 -1.717 1.00 89.19 89 CYS A CA 1
ATOM 678 C C . CYS A 1 89 ? 15.932 -3.368 -1.200 1.00 89.19 89 CYS A C 1
ATOM 680 O O . CYS A 1 89 ? 16.794 -4.212 -0.985 1.00 89.19 89 CYS A O 1
ATOM 682 N N . ALA A 1 90 ? 14.649 -3.607 -0.930 1.00 91.81 90 ALA A N 1
ATOM 683 C CA . ALA A 1 90 ? 14.202 -4.884 -0.395 1.00 91.81 90 ALA A CA 1
ATOM 684 C C . ALA A 1 90 ? 14.211 -5.970 -1.476 1.00 91.81 90 ALA A C 1
ATOM 686 O O . ALA A 1 90 ? 13.592 -5.796 -2.517 1.00 91.81 90 ALA A O 1
ATOM 687 N N . ASP A 1 91 ? 14.833 -7.112 -1.212 1.00 92.38 91 ASP A N 1
ATOM 688 C CA . ASP A 1 91 ? 14.704 -8.323 -2.014 1.00 92.38 91 ASP A CA 1
ATOM 689 C C . ASP A 1 91 ? 13.270 -8.861 -1.899 1.00 92.38 91 ASP A C 1
ATOM 691 O O . ASP A 1 91 ? 12.856 -9.428 -0.882 1.00 92.38 91 ASP A O 1
ATOM 695 N N . ALA A 1 92 ? 12.498 -8.642 -2.960 1.00 93.12 92 ALA A N 1
ATOM 696 C CA . ALA A 1 92 ? 11.099 -9.025 -3.047 1.00 93.12 92 ALA A CA 1
ATOM 697 C C . ALA A 1 92 ? 10.892 -10.396 -3.706 1.00 93.12 92 ALA A C 1
ATOM 699 O O . ALA A 1 92 ? 9.748 -10.797 -3.924 1.00 93.12 92 ALA A O 1
ATOM 700 N N . SER A 1 93 ? 11.961 -11.145 -3.997 1.00 93.31 93 SER A N 1
ATOM 701 C CA . SER A 1 93 ? 11.871 -12.454 -4.660 1.00 93.31 93 SER A CA 1
ATOM 702 C C . SER A 1 93 ? 10.992 -13.463 -3.906 1.00 93.31 93 SER A C 1
ATOM 704 O O . SER A 1 93 ? 10.374 -14.330 -4.522 1.00 93.31 93 SER A O 1
ATOM 706 N N . GLY A 1 94 ? 10.873 -13.325 -2.581 1.00 93.31 94 GLY A N 1
ATOM 707 C CA . GLY A 1 94 ? 10.004 -14.150 -1.739 1.00 93.31 94 GLY A CA 1
ATOM 708 C C . GLY A 1 94 ? 8.534 -13.714 -1.678 1.00 93.31 94 GLY A C 1
ATOM 709 O O . GLY A 1 94 ? 7.706 -14.478 -1.180 1.00 93.31 94 GLY A O 1
ATOM 710 N N . LEU A 1 95 ? 8.175 -12.519 -2.170 1.00 94.62 95 LEU A N 1
ATOM 711 C CA . LEU A 1 95 ? 6.807 -11.995 -2.059 1.00 94.62 95 LEU A CA 1
ATOM 712 C C . LEU A 1 95 ? 5.748 -12.878 -2.743 1.00 94.62 95 LEU A C 1
ATOM 714 O O . LEU A 1 95 ? 4.699 -13.107 -2.134 1.00 94.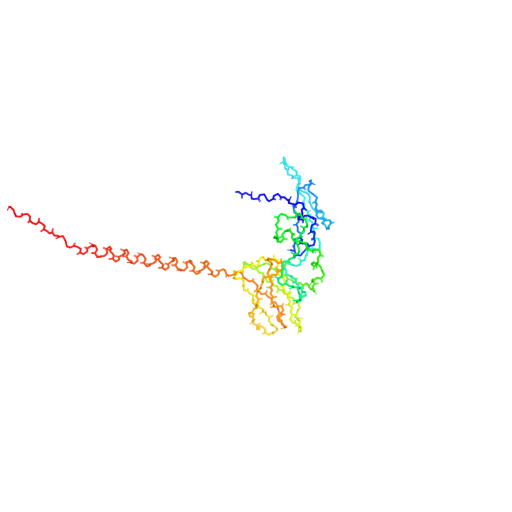62 95 LEU A O 1
ATOM 718 N N . PRO A 1 96 ? 5.971 -13.424 -3.955 1.00 95.25 96 PRO A N 1
ATOM 719 C CA . PRO A 1 96 ? 4.976 -14.279 -4.601 1.00 95.25 96 PRO A CA 1
ATOM 720 C C . PRO A 1 96 ? 4.595 -15.510 -3.768 1.00 95.25 96 PRO A C 1
ATOM 722 O O . PRO A 1 96 ? 3.446 -15.939 -3.806 1.00 95.25 96 PRO A O 1
ATOM 725 N N . ALA A 1 97 ? 5.529 -16.054 -2.978 1.00 95.00 97 ALA A N 1
ATOM 726 C CA . ALA A 1 97 ? 5.290 -17.234 -2.146 1.00 95.00 97 ALA A CA 1
ATOM 727 C C . ALA A 1 97 ? 4.412 -16.948 -0.916 1.00 95.00 97 ALA A C 1
ATOM 729 O O . ALA A 1 97 ? 3.807 -17.868 -0.371 1.00 95.00 97 ALA A O 1
ATOM 730 N N . ILE A 1 98 ? 4.341 -15.689 -0.471 1.00 95.12 98 ILE A N 1
ATOM 731 C CA . ILE A 1 98 ? 3.540 -15.294 0.695 1.00 95.12 98 ILE A CA 1
ATOM 732 C C . ILE A 1 98 ? 2.176 -14.716 0.318 1.00 95.12 98 ILE A C 1
ATOM 734 O O . ILE A 1 98 ? 1.330 -14.565 1.197 1.00 95.12 98 ILE A O 1
ATOM 738 N N . LYS A 1 99 ? 1.943 -14.384 -0.958 1.00 96.31 99 LYS A N 1
ATOM 739 C CA . LYS A 1 99 ? 0.651 -13.894 -1.445 1.00 96.31 99 LYS A CA 1
ATOM 740 C C . LYS A 1 99 ? -0.360 -15.038 -1.491 1.00 96.31 99 LYS A C 1
ATOM 742 O O . LYS A 1 99 ? -0.179 -16.014 -2.210 1.00 96.31 99 LYS A O 1
ATOM 747 N N . THR A 1 100 ? -1.461 -14.893 -0.763 1.00 96.44 100 THR A N 1
ATOM 748 C CA . THR A 1 100 ? -2.498 -15.930 -0.620 1.00 96.44 100 THR A CA 1
ATOM 749 C C . THR A 1 100 ? -3.792 -15.613 -1.356 1.00 96.44 100 THR A C 1
ATOM 751 O O . THR A 1 100 ? -4.617 -16.504 -1.552 1.00 96.44 100 THR A O 1
ATOM 754 N N . GLY A 1 101 ? -4.000 -14.368 -1.786 1.00 94.75 101 GLY A N 1
ATOM 755 C CA . GLY A 1 101 ? -5.217 -14.006 -2.500 1.00 94.75 101 GLY A CA 1
ATOM 756 C C . GLY A 1 101 ? -5.254 -12.571 -2.998 1.00 94.75 101 GLY A C 1
ATOM 757 O O . GLY A 1 101 ? -4.513 -11.701 -2.536 1.00 94.75 101 GLY A O 1
ATOM 758 N N . ASP A 1 102 ? -6.154 -12.342 -3.948 1.00 94.44 102 ASP A N 1
ATOM 759 C CA . ASP A 1 102 ? -6.388 -11.042 -4.560 1.00 94.44 102 ASP A CA 1
ATOM 760 C C . ASP A 1 102 ? -7.527 -10.279 -3.894 1.00 94.44 102 ASP A C 1
ATOM 762 O O . ASP A 1 102 ? -8.442 -10.841 -3.284 1.00 94.44 102 ASP A O 1
ATOM 766 N N . THR A 1 103 ? -7.478 -8.962 -4.058 1.00 97.75 103 THR A N 1
ATOM 767 C CA . THR A 1 103 ? -8.559 -8.063 -3.669 1.00 97.75 103 THR A CA 1
ATOM 768 C C . THR A 1 103 ? -8.871 -7.095 -4.795 1.00 97.75 103 THR A C 1
ATOM 770 O O . THR A 1 103 ? -8.069 -6.893 -5.707 1.00 97.75 103 THR A O 1
ATOM 773 N N . ARG A 1 104 ? -10.022 -6.434 -4.703 1.00 98.06 104 ARG A N 1
ATOM 774 C CA . ARG A 1 104 ? -10.299 -5.237 -5.488 1.00 98.06 104 ARG A CA 1
ATOM 775 C C . ARG A 1 104 ? -10.080 -4.021 -4.602 1.00 98.06 104 ARG A C 1
ATOM 777 O O . ARG A 1 104 ? -10.836 -3.827 -3.652 1.00 98.06 104 ARG A O 1
ATOM 784 N N . ALA A 1 105 ? -9.072 -3.224 -4.924 1.00 97.69 105 ALA A N 1
ATOM 785 C CA . ALA A 1 105 ? -8.741 -2.011 -4.198 1.00 97.69 105 ALA A CA 1
ATOM 786 C C . ALA A 1 105 ? -8.930 -0.784 -5.092 1.00 97.69 105 ALA A C 1
ATOM 788 O O . ALA A 1 105 ? -8.420 -0.733 -6.209 1.00 97.69 105 ALA A O 1
ATOM 789 N N . ASP A 1 106 ? -9.639 0.207 -4.569 1.00 97.31 106 ASP A N 1
ATOM 790 C CA . ASP A 1 106 ? -9.872 1.492 -5.211 1.00 97.31 106 ASP A CA 1
ATOM 791 C C . ASP A 1 106 ? -9.308 2.600 -4.306 1.00 97.31 106 ASP A C 1
ATOM 793 O O . ASP A 1 106 ? -9.543 2.627 -3.092 1.00 97.31 106 ASP A O 1
ATOM 797 N N . PHE A 1 107 ? -8.541 3.533 -4.874 1.00 94.75 107 PHE A N 1
ATOM 798 C CA . PHE A 1 107 ? -8.048 4.682 -4.113 1.00 94.75 107 PHE A CA 1
ATOM 799 C C . PHE A 1 107 ? -9.202 5.629 -3.770 1.00 94.75 107 PHE A C 1
ATOM 801 O O . PHE A 1 107 ? -10.021 5.977 -4.620 1.00 94.75 107 PHE A O 1
ATOM 808 N N . ALA A 1 108 ? -9.231 6.091 -2.523 1.00 93.12 108 ALA A N 1
ATOM 809 C CA . ALA A 1 108 ? -10.202 7.060 -2.027 1.00 93.12 108 ALA A CA 1
ATOM 810 C C . ALA A 1 108 ? -9.484 8.315 -1.515 1.00 93.12 108 ALA A C 1
ATOM 812 O O . ALA A 1 108 ? -8.280 8.300 -1.250 1.00 93.12 108 ALA A O 1
ATOM 813 N N . ALA A 1 109 ? -10.215 9.419 -1.339 1.00 89.44 109 ALA A N 1
ATOM 814 C CA . ALA A 1 109 ? -9.642 10.655 -0.811 1.00 89.44 109 ALA A CA 1
ATOM 815 C C . ALA A 1 109 ? -8.998 10.417 0.572 1.00 89.44 109 ALA A C 1
ATOM 817 O O . ALA A 1 109 ? -9.688 10.208 1.571 1.00 89.44 109 ALA A O 1
ATOM 818 N N . GLY A 1 110 ? -7.663 10.439 0.617 1.00 88.94 110 GLY A N 1
ATOM 819 C CA . GLY A 1 110 ? -6.886 10.198 1.835 1.00 88.94 110 GLY A CA 1
ATOM 820 C C . GLY A 1 110 ? -6.838 8.735 2.294 1.00 88.94 110 GLY A C 1
ATOM 821 O O . GLY A 1 110 ? -6.628 8.496 3.484 1.00 88.94 110 GLY A O 1
ATOM 822 N N . GLY A 1 111 ? -7.053 7.761 1.403 1.00 95.12 111 GLY A N 1
ATOM 823 C CA . GLY A 1 111 ? -6.961 6.347 1.760 1.00 95.12 111 GLY A CA 1
ATOM 824 C C . GLY A 1 111 ? -7.298 5.376 0.631 1.00 95.12 111 GLY A C 1
ATOM 825 O O . GLY A 1 111 ? -6.971 5.620 -0.530 1.00 95.12 111 GLY A O 1
ATOM 826 N N . MET A 1 112 ? -7.923 4.255 0.984 1.00 97.50 112 MET A N 1
ATOM 827 C CA . MET A 1 112 ? -8.233 3.155 0.070 1.00 97.50 112 MET A CA 1
ATOM 828 C C . MET A 1 112 ? -9.492 2.416 0.526 1.00 97.50 112 MET A C 1
ATOM 830 O O . MET A 1 112 ? -9.696 2.225 1.725 1.00 97.50 112 MET A O 1
ATOM 834 N N . ASP A 1 113 ? -10.326 2.005 -0.421 1.00 98.31 113 ASP A N 1
ATOM 835 C CA . ASP A 1 113 ? -11.447 1.100 -0.187 1.00 98.31 113 ASP A CA 1
ATOM 836 C C . ASP A 1 113 ? -11.140 -0.246 -0.838 1.00 98.31 113 ASP A C 1
ATOM 838 O O . ASP A 1 113 ? -10.838 -0.324 -2.026 1.00 98.31 113 ASP A O 1
ATOM 842 N N . VAL A 1 114 ? -11.197 -1.309 -0.045 1.00 98.50 114 VAL A N 1
ATOM 843 C CA . VAL A 1 114 ? -10.814 -2.661 -0.451 1.00 98.50 114 VAL A CA 1
ATOM 844 C C . VAL A 1 114 ? -12.016 -3.583 -0.305 1.00 98.50 114 VAL A C 1
ATOM 846 O O . VAL A 1 114 ? -12.720 -3.544 0.703 1.00 98.50 114 VAL A O 1
ATOM 849 N N . ARG A 1 115 ? -12.264 -4.422 -1.310 1.00 98.38 115 ARG A N 1
ATOM 850 C CA . ARG A 1 115 ? -13.321 -5.439 -1.320 1.00 98.38 115 ARG A CA 1
ATOM 851 C C . ARG A 1 115 ? -12.744 -6.802 -1.662 1.00 98.38 115 ARG A C 1
ATOM 853 O O . ARG A 1 115 ? -11.862 -6.920 -2.512 1.00 98.38 115 ARG A O 1
ATOM 860 N N . PHE A 1 116 ? -13.277 -7.830 -1.021 1.00 98.25 116 PHE A N 1
ATOM 861 C CA . PHE A 1 116 ? -12.839 -9.209 -1.189 1.00 98.25 116 PHE A CA 1
ATOM 862 C C . PHE A 1 116 ? -13.939 -10.185 -0.773 1.00 98.25 116 PHE A C 1
ATOM 864 O O . PHE A 1 116 ? -14.907 -9.811 -0.114 1.00 98.25 116 PHE A O 1
ATOM 871 N N . ALA A 1 117 ? -13.788 -11.456 -1.145 1.00 96.88 117 ALA A N 1
ATOM 872 C CA . ALA A 1 117 ? -14.688 -12.500 -0.673 1.00 96.88 117 ALA A CA 1
ATOM 873 C C . ALA A 1 117 ? -14.555 -12.680 0.855 1.00 96.88 117 ALA A C 1
ATOM 875 O O . ALA A 1 117 ? -13.422 -12.661 1.367 1.00 96.88 117 ALA A O 1
ATOM 876 N N . PRO A 1 118 ? -15.670 -12.857 1.589 1.00 94.94 118 PRO A N 1
ATOM 877 C CA . PRO A 1 118 ? -15.621 -13.185 3.008 1.00 94.94 118 PRO A CA 1
ATOM 878 C C . PRO A 1 118 ? -14.901 -14.523 3.222 1.00 94.94 118 PRO A C 1
ATOM 880 O O . PRO A 1 118 ? -14.935 -15.405 2.366 1.00 94.94 118 PRO A O 1
ATOM 883 N N . ALA A 1 119 ? -14.240 -14.662 4.369 1.00 96.12 119 ALA A N 1
ATOM 884 C CA . ALA A 1 119 ? -13.555 -15.889 4.767 1.00 96.12 119 ALA A CA 1
ATOM 885 C C . ALA A 1 119 ? -13.966 -16.300 6.183 1.00 96.12 119 ALA A C 1
ATOM 887 O O . ALA A 1 119 ? -14.319 -15.451 7.006 1.00 9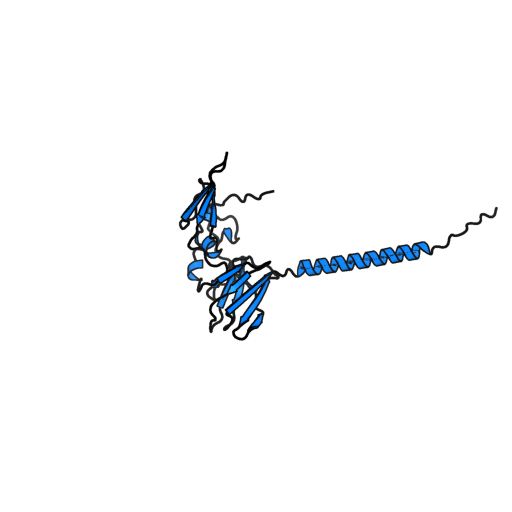6.12 119 ALA A O 1
ATOM 888 N N . SER A 1 120 ? -13.900 -17.602 6.460 1.00 96.31 120 SER A N 1
ATOM 889 C CA . SER A 1 120 ? -14.156 -18.187 7.782 1.00 96.31 120 SER A CA 1
ATOM 890 C C . SER A 1 120 ? -12.992 -18.018 8.757 1.00 96.31 120 SER A C 1
ATOM 892 O O . SER A 1 120 ? -13.169 -18.222 9.954 1.00 96.31 120 SER A O 1
ATOM 894 N N . GLU A 1 121 ? -11.817 -17.640 8.259 1.00 96.62 121 GLU A N 1
ATOM 895 C CA . GLU A 1 121 ? -10.585 -17.526 9.034 1.00 96.62 121 GLU A CA 1
ATOM 896 C C . GLU A 1 121 ? -10.027 -16.097 8.980 1.00 96.62 121 GLU A C 1
ATOM 898 O O . GLU A 1 121 ? -10.280 -15.369 8.008 1.00 96.62 121 GLU A O 1
ATOM 903 N N . PRO A 1 122 ? -9.277 -15.671 10.014 1.00 96.44 122 PRO A N 1
ATOM 904 C CA . PRO A 1 122 ? -8.544 -14.415 9.977 1.00 96.44 122 PRO A CA 1
ATOM 905 C C . PRO A 1 122 ? -7.536 -14.378 8.824 1.00 96.44 122 PRO A C 1
ATOM 907 O O . PRO A 1 122 ? -6.900 -15.380 8.506 1.00 96.44 122 PRO A O 1
ATOM 910 N N . ARG A 1 123 ? -7.361 -13.205 8.214 1.00 96.69 123 ARG A N 1
ATOM 911 C CA . ARG A 1 123 ? -6.387 -12.970 7.139 1.00 96.69 123 ARG A CA 1
ATOM 912 C C . ARG A 1 123 ? -5.591 -11.701 7.402 1.00 96.69 123 ARG A C 1
ATOM 914 O O . ARG A 1 123 ? -6.087 -10.780 8.048 1.00 96.69 123 ARG A O 1
ATOM 921 N N . LEU A 1 124 ? -4.390 -11.627 6.840 1.00 97.56 124 LEU A N 1
ATOM 922 C CA . LEU A 1 124 ? -3.577 -10.418 6.851 1.00 97.56 124 LEU A CA 1
ATOM 923 C C . LEU A 1 124 ? -3.700 -9.714 5.500 1.00 97.56 124 LEU A C 1
ATOM 925 O O . LEU A 1 124 ? -3.294 -10.260 4.475 1.00 97.56 124 LEU A O 1
ATOM 929 N N . LEU A 1 125 ? -4.283 -8.518 5.490 1.00 98.00 125 LEU A N 1
ATOM 930 C CA . LEU A 1 125 ? -4.345 -7.675 4.301 1.00 98.00 125 LEU A CA 1
ATOM 931 C C . LEU A 1 125 ? -3.128 -6.752 4.279 1.00 98.00 125 LEU A C 1
ATOM 933 O O . LEU A 1 125 ? -2.958 -5.936 5.182 1.00 98.00 125 LEU A O 1
ATOM 937 N N . VAL A 1 126 ? -2.313 -6.846 3.238 1.00 97.44 126 VAL A N 1
ATOM 938 C CA . VAL A 1 126 ? -1.211 -5.920 2.976 1.00 97.44 126 VAL A CA 1
ATOM 939 C C . VAL A 1 126 ? -1.699 -4.845 2.018 1.00 97.44 126 VAL A C 1
ATOM 941 O O . VAL A 1 126 ? -2.355 -5.140 1.022 1.00 97.44 126 VAL A O 1
ATOM 944 N N . VAL A 1 127 ? -1.386 -3.591 2.325 1.00 97.19 127 VAL A N 1
ATOM 945 C CA . VAL A 1 127 ? -1.717 -2.423 1.511 1.00 97.19 127 VAL A CA 1
ATOM 946 C C . VAL A 1 127 ? -0.420 -1.749 1.089 1.00 97.19 127 VAL A C 1
ATOM 948 O O . VAL A 1 127 ? 0.442 -1.470 1.923 1.00 97.19 127 VAL A O 1
ATOM 951 N N . THR A 1 128 ? -0.296 -1.418 -0.196 1.00 96.06 128 THR A N 1
ATOM 952 C CA . THR A 1 128 ? 0.928 -0.841 -0.787 1.00 96.06 128 THR A CA 1
ATOM 953 C C . THR A 1 128 ? 1.220 0.595 -0.341 1.00 96.06 128 THR A C 1
ATOM 955 O O . THR A 1 128 ? 2.188 1.220 -0.770 1.00 96.06 128 THR A O 1
ATOM 958 N N . GLN A 1 129 ? 0.401 1.140 0.560 1.00 95.25 129 GLN A N 1
ATOM 959 C CA . GLN A 1 129 ? 0.619 2.435 1.180 1.00 95.25 129 GLN A CA 1
ATOM 960 C C . GLN A 1 129 ? 1.533 2.300 2.398 1.00 95.25 129 GLN A C 1
ATOM 962 O O . GLN A 1 129 ? 1.332 1.453 3.270 1.00 95.25 129 GLN A O 1
ATOM 967 N N . MET A 1 130 ? 2.507 3.204 2.482 1.00 94.88 130 MET A N 1
ATOM 968 C CA . MET A 1 130 ? 3.428 3.280 3.610 1.00 94.88 130 MET A CA 1
ATOM 969 C C . MET A 1 130 ? 2.676 3.442 4.938 1.00 94.88 130 MET A C 1
ATOM 971 O O . MET A 1 130 ? 1.806 4.313 5.085 1.00 94.88 130 MET A O 1
ATOM 975 N N . TYR A 1 131 ? 3.061 2.632 5.918 1.00 94.88 131 TYR A N 1
ATOM 976 C CA . TYR A 1 131 ? 2.572 2.711 7.276 1.00 94.88 131 TYR A CA 1
ATOM 977 C C . TYR A 1 131 ? 2.952 4.049 7.904 1.00 94.88 131 TYR A C 1
ATOM 979 O O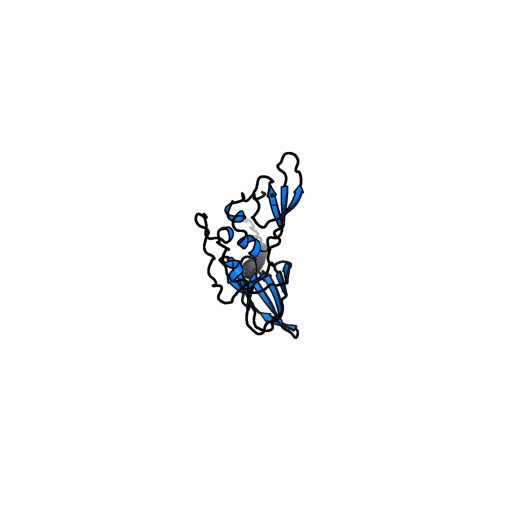 . TYR A 1 131 ? 4.075 4.547 7.817 1.00 94.88 131 TYR A O 1
ATOM 987 N N . ARG A 1 132 ? 1.963 4.663 8.543 1.00 93.88 132 ARG A N 1
ATOM 988 C CA . ARG A 1 132 ? 2.102 5.885 9.322 1.00 93.88 132 ARG A CA 1
ATOM 989 C C . ARG A 1 132 ? 1.162 5.802 10.519 1.00 93.88 132 ARG A C 1
ATOM 991 O O . ARG A 1 132 ? -0.007 5.444 10.343 1.00 93.88 132 ARG A O 1
ATOM 998 N N . PRO A 1 133 ? 1.600 6.239 11.710 1.00 91.69 133 PRO A N 1
ATOM 999 C CA . PRO A 1 133 ? 0.687 6.451 12.822 1.00 91.69 133 PRO A CA 1
ATOM 1000 C C . PRO A 1 133 ? -0.461 7.380 12.400 1.00 91.69 133 PRO A C 1
ATOM 1002 O O . PRO A 1 133 ? -0.229 8.477 11.880 1.00 91.69 133 PRO A O 1
ATOM 1005 N N . GLY A 1 134 ? -1.701 6.935 12.602 1.00 92.50 134 GLY A N 1
ATOM 1006 C CA . GLY A 1 134 ? -2.909 7.659 12.191 1.00 92.50 134 GLY A CA 1
ATOM 1007 C C . GLY A 1 134 ? -3.698 7.002 11.060 1.00 92.50 134 GLY A C 1
ATOM 1008 O O . GLY A 1 134 ? -4.797 7.472 10.759 1.00 92.50 134 GLY A O 1
ATOM 1009 N N . TRP A 1 135 ? -3.201 5.914 10.465 1.00 95.94 135 TRP A N 1
ATOM 1010 C CA . TRP A 1 135 ? -4.067 5.020 9.700 1.00 95.94 135 TRP A CA 1
ATOM 1011 C C . TRP A 1 135 ? -5.207 4.499 10.577 1.00 95.94 135 TRP A C 1
ATOM 1013 O O . TRP A 1 135 ? -5.013 4.146 11.740 1.00 95.94 135 TRP A O 1
ATOM 1023 N N . ARG A 1 136 ? -6.417 4.499 10.022 1.00 96.94 136 ARG A N 1
ATOM 1024 C CA . ARG A 1 136 ? -7.587 3.840 10.600 1.00 96.94 136 ARG A CA 1
ATOM 1025 C C . ARG A 1 136 ? -8.212 2.945 9.553 1.00 96.94 136 ARG A C 1
ATOM 1027 O O . ARG A 1 136 ? -8.446 3.397 8.433 1.00 96.94 136 ARG A O 1
ATOM 1034 N N . ALA A 1 137 ? -8.494 1.713 9.943 1.00 98.06 137 ALA A N 1
ATOM 1035 C CA . ALA A 1 137 ? -9.165 0.736 9.111 1.00 98.06 137 ALA A CA 1
ATOM 1036 C C . ALA A 1 137 ? -10.510 0.365 9.742 1.00 98.06 137 ALA A C 1
ATOM 1038 O O . ALA A 1 137 ? -10.582 0.034 10.924 1.00 98.06 137 ALA A O 1
ATOM 1039 N N . GLU A 1 138 ? -11.575 0.430 8.951 1.00 98.38 138 GLU A N 1
ATOM 1040 C CA . GLU A 1 138 ? -12.911 -0.035 9.326 1.00 98.38 138 GLU A CA 1
ATOM 1041 C C . GLU A 1 138 ? -13.317 -1.175 8.393 1.00 98.38 138 GLU A C 1
ATOM 1043 O O . GLU A 1 138 ? -13.299 -1.015 7.174 1.00 98.38 138 GLU A O 1
ATOM 1048 N N . GLY A 1 139 ? -13.674 -2.322 8.962 1.00 98.44 139 GLY A N 1
ATOM 1049 C CA . GLY A 1 139 ? -14.199 -3.478 8.248 1.00 98.44 139 GLY A CA 1
ATOM 1050 C C . GLY A 1 139 ? -15.723 -3.466 8.193 1.00 98.44 139 GLY A C 1
ATOM 1051 O O . GLY A 1 139 ? -16.373 -2.976 9.115 1.00 98.44 139 GLY A O 1
ATOM 1052 N N . LEU A 1 140 ? -16.294 -4.043 7.139 1.00 98.56 140 LEU A N 1
ATOM 1053 C CA . LEU A 1 140 ? -17.729 -4.282 6.983 1.00 98.56 140 LEU A CA 1
ATOM 1054 C C . LEU A 1 140 ? -18.010 -5.789 6.949 1.00 98.56 140 LEU A C 1
ATOM 1056 O O . LEU A 1 140 ? -17.379 -6.519 6.178 1.00 98.56 140 LEU A O 1
ATOM 1060 N N . ARG A 1 141 ? -18.960 -6.237 7.773 1.00 97.81 141 ARG A N 1
ATOM 1061 C CA . ARG A 1 141 ? -19.453 -7.623 7.822 1.00 97.81 141 ARG A CA 1
ATOM 1062 C C . ARG A 1 141 ? -20.785 -7.784 7.109 1.00 97.81 1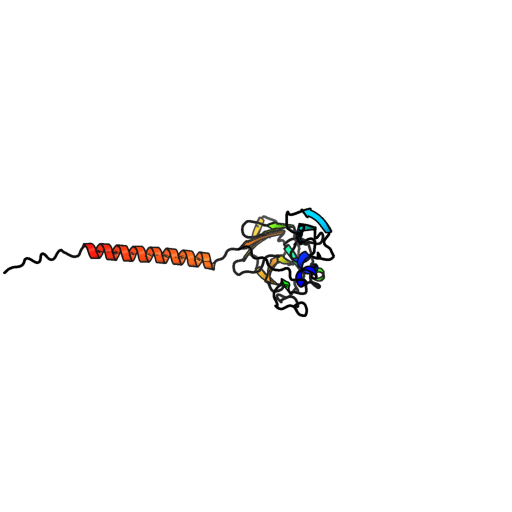41 ARG A C 1
ATOM 1064 O O . ARG A 1 141 ? -21.520 -6.814 6.895 1.00 97.81 141 ARG A O 1
ATOM 1071 N N . GLU A 1 142 ? -21.116 -9.029 6.779 1.00 91.44 142 GLU A N 1
ATOM 1072 C CA . GLU A 1 142 ? -22.461 -9.394 6.331 1.00 91.44 142 GLU A CA 1
ATOM 1073 C C . GLU A 1 142 ? -23.490 -8.969 7.394 1.00 91.44 142 GLU A C 1
ATOM 1075 O O . GLU A 1 142 ? -23.318 -9.229 8.582 1.00 91.44 142 GLU A O 1
ATOM 1080 N N . GLY A 1 143 ? -24.520 -8.225 6.983 1.00 92.12 143 GLY A N 1
ATOM 1081 C CA . GLY A 1 143 ? -25.468 -7.568 7.898 1.00 92.12 143 GLY A CA 1
ATOM 1082 C C . GLY A 1 143 ? -25.186 -6.083 8.167 1.00 92.12 143 GLY A C 1
ATOM 1083 O O . GLY A 1 143 ? -25.997 -5.418 8.805 1.00 92.12 143 GLY A O 1
ATOM 1084 N N . GLY A 1 144 ? -24.087 -5.531 7.641 1.00 96.50 144 GLY A N 1
ATOM 1085 C CA . GLY A 1 144 ? -23.802 -4.092 7.683 1.00 96.50 144 GLY A CA 1
ATOM 1086 C C . GLY A 1 144 ? -23.105 -3.607 8.958 1.00 96.50 144 GLY A C 1
ATOM 1087 O O . GLY A 1 144 ? -22.886 -2.404 9.111 1.00 96.50 144 GLY A O 1
ATOM 1088 N N . GLU A 1 145 ? -22.735 -4.520 9.858 1.00 97.31 145 GLU A N 1
ATOM 1089 C CA . GLU A 1 145 ? -21.945 -4.209 11.050 1.00 97.31 145 GLU A CA 1
ATOM 1090 C C . GLU A 1 145 ? -20.557 -3.690 10.647 1.00 97.31 145 GLU A C 1
ATOM 1092 O O . GLU A 1 145 ? -19.866 -4.296 9.819 1.00 97.31 145 GLU A O 1
ATOM 1097 N N . ARG A 1 146 ? -20.142 -2.571 11.252 1.00 98.00 146 ARG A N 1
ATOM 1098 C CA . ARG A 1 146 ? -18.794 -2.019 11.101 1.00 98.00 146 ARG A CA 1
ATOM 1099 C C . ARG A 1 146 ? -17.929 -2.389 12.293 1.00 98.00 146 ARG A C 1
ATOM 1101 O O . ARG A 1 146 ? -18.349 -2.220 13.433 1.00 98.00 146 ARG A O 1
ATOM 1108 N N . VAL A 1 147 ? -16.704 -2.818 12.021 1.00 97.88 147 VAL A N 1
ATOM 1109 C CA . VAL A 1 147 ? -15.720 -3.189 13.041 1.00 97.88 147 VAL A CA 1
ATOM 1110 C C . VAL A 1 147 ? -14.438 -2.390 12.844 1.00 97.88 147 VAL A C 1
ATOM 1112 O O . VAL A 1 147 ? -13.988 -2.198 11.717 1.00 97.88 147 VAL A O 1
ATOM 1115 N N . LEU A 1 148 ? -13.847 -1.900 13.932 1.00 98.00 148 LEU A N 1
ATOM 1116 C CA . LEU A 1 148 ? -12.536 -1.258 13.870 1.00 98.00 148 LEU A CA 1
ATOM 1117 C C . LEU A 1 148 ? -11.458 -2.335 13.736 1.00 98.00 148 LEU A C 1
ATOM 1119 O O . LEU A 1 148 ? -11.482 -3.323 14.467 1.00 98.00 148 LEU A O 1
ATOM 1123 N N . LEU A 1 149 ? -10.523 -2.133 12.815 1.00 97.88 149 LEU A N 1
ATOM 1124 C CA . LEU A 1 149 ? -9.453 -3.080 12.525 1.00 97.88 149 LEU A CA 1
ATOM 1125 C C . LEU A 1 149 ? -8.105 -2.547 13.009 1.00 97.88 149 LEU A C 1
ATOM 1127 O O . LEU A 1 149 ? -7.857 -1.336 13.005 1.00 97.88 149 LEU A O 1
ATOM 1131 N N . THR A 1 150 ? -7.228 -3.468 13.396 1.00 96.69 150 THR A N 1
ATOM 1132 C CA . THR A 1 150 ? -5.851 -3.156 13.775 1.00 96.69 150 THR A CA 1
ATOM 1133 C C . THR A 1 150 ? -5.022 -2.926 12.521 1.00 96.69 150 THR A C 1
ATOM 1135 O O . THR A 1 150 ? -5.040 -3.742 11.600 1.00 96.69 150 THR A O 1
ATOM 1138 N N . THR A 1 151 ? -4.281 -1.820 12.498 1.00 96.69 151 THR A N 1
ATOM 1139 C CA . THR A 1 151 ? -3.276 -1.544 11.469 1.00 96.69 151 THR A CA 1
ATOM 1140 C C . THR A 1 151 ? -1.885 -1.638 12.071 1.00 96.69 151 THR A C 1
ATOM 1142 O O . THR A 1 151 ? -1.655 -1.076 13.145 1.00 96.69 151 THR A O 1
ATOM 1145 N N . SER A 1 152 ? -0.955 -2.263 11.367 1.00 95.81 152 SER A N 1
ATOM 1146 C CA . SER A 1 152 ? 0.442 -2.399 11.779 1.00 95.81 152 SER A CA 1
ATOM 1147 C C . SER A 1 152 ? 1.384 -2.161 10.601 1.00 95.81 152 SER A C 1
ATOM 1149 O O . SER A 1 152 ? 0.957 -2.008 9.455 1.00 95.81 152 SER A O 1
ATOM 1151 N N . GLU A 1 153 ? 2.674 -2.071 10.896 1.00 95.25 153 GLU A N 1
ATOM 1152 C CA . GLU A 1 153 ? 3.724 -2.063 9.884 1.00 95.25 153 GLU A CA 1
ATOM 1153 C C . GLU A 1 153 ? 4.074 -3.497 9.479 1.00 95.25 153 GLU A C 1
ATOM 1155 O O . GLU A 1 153 ? 4.131 -4.394 10.322 1.00 95.25 153 GLU A O 1
ATOM 1160 N N . THR A 1 154 ? 4.315 -3.714 8.191 1.00 94.75 154 THR A N 1
ATOM 1161 C CA . THR A 1 154 ? 4.779 -4.990 7.640 1.00 94.75 154 THR A CA 1
ATOM 1162 C C . THR A 1 154 ? 5.741 -4.751 6.481 1.00 94.75 154 THR A C 1
ATOM 1164 O O . THR A 1 154 ? 5.756 -3.665 5.894 1.00 94.75 154 THR A O 1
ATOM 1167 N N . LEU A 1 155 ? 6.557 -5.752 6.139 1.00 92.69 155 LEU A N 1
ATOM 1168 C CA . LEU A 1 155 ? 7.499 -5.695 5.012 1.00 92.69 155 LEU A CA 1
ATOM 1169 C C . LEU A 1 155 ? 8.381 -4.432 5.051 1.00 92.69 155 LEU A C 1
ATOM 1171 O O . LEU A 1 155 ? 8.655 -3.786 4.041 1.00 92.69 155 LEU A O 1
ATOM 1175 N N . GLY A 1 156 ? 8.771 -4.041 6.264 1.00 89.69 156 GLY A N 1
ATOM 1176 C CA . GLY A 1 156 ? 9.662 -2.922 6.556 1.00 89.69 156 GLY A CA 1
ATOM 1177 C C . GLY A 1 156 ? 9.051 -1.524 6.494 1.00 89.69 156 GLY A C 1
ATOM 1178 O O . GLY A 1 156 ? 9.599 -0.651 7.145 1.00 89.69 156 GLY A O 1
ATOM 1179 N N . THR A 1 157 ? 7.976 -1.283 5.730 1.00 92.94 157 THR A N 1
ATOM 1180 C CA . THR A 1 157 ? 7.321 0.047 5.676 1.00 92.94 157 THR A CA 1
ATOM 1181 C C . THR A 1 157 ? 5.854 0.035 5.239 1.00 92.94 157 THR A C 1
ATOM 1183 O O . THR A 1 157 ? 5.225 1.091 5.234 1.00 92.94 157 THR A O 1
ATOM 1186 N N . LEU A 1 158 ? 5.293 -1.097 4.811 1.00 95.31 158 LEU A N 1
ATOM 1187 C CA . LEU A 1 158 ? 3.932 -1.171 4.277 1.00 95.31 158 LEU A CA 1
ATOM 1188 C C . LEU A 1 158 ? 2.897 -1.293 5.394 1.00 95.31 158 LEU A C 1
ATOM 1190 O O . LEU A 1 158 ? 3.212 -1.647 6.529 1.00 95.31 158 LEU A O 1
ATOM 1194 N N . THR A 1 159 ? 1.643 -0.986 5.070 1.00 96.19 159 THR A N 1
ATOM 1195 C CA . THR A 1 159 ? 0.539 -1.094 6.028 1.00 96.19 159 THR A CA 1
ATOM 1196 C C . THR A 1 159 ? -0.057 -2.496 5.975 1.00 96.19 159 THR A C 1
ATOM 1198 O O . THR A 1 159 ? -0.552 -2.923 4.935 1.00 96.19 159 THR A O 1
ATOM 1201 N N . ALA A 1 160 ? -0.062 -3.187 7.108 1.00 97.06 160 ALA A N 1
ATOM 1202 C CA . ALA A 1 160 ? -0.844 -4.393 7.331 1.00 97.06 160 ALA A CA 1
ATOM 1203 C C . ALA A 1 160 ? -2.163 -4.051 8.031 1.00 97.06 160 ALA A C 1
ATOM 1205 O O . ALA A 1 160 ? -2.222 -3.149 8.870 1.00 97.06 160 ALA A O 1
ATOM 1206 N N . VAL A 1 161 ? -3.219 -4.793 7.703 1.00 97.44 161 VAL A N 1
ATOM 1207 C CA . VAL A 1 161 ? -4.517 -4.745 8.377 1.00 97.44 161 VAL A CA 1
ATOM 1208 C C . VAL A 1 161 ? -4.939 -6.166 8.731 1.00 97.44 161 VAL A C 1
ATOM 1210 O O . VAL A 1 161 ? -5.058 -7.026 7.857 1.00 97.44 161 VAL A O 1
ATOM 1213 N N . GLU A 1 162 ? -5.192 -6.412 10.011 1.00 97.31 162 GLU A N 1
ATOM 1214 C CA . GLU A 1 162 ? -5.733 -7.689 10.477 1.00 97.31 162 GLU A CA 1
ATOM 1215 C C . GLU A 1 162 ? -7.220 -7.768 10.120 1.00 97.31 162 GLU A C 1
ATOM 1217 O O . GLU A 1 162 ? -8.013 -6.921 10.539 1.00 97.31 162 GLU A O 1
ATOM 1222 N N . ILE A 1 163 ? -7.607 -8.772 9.331 1.00 97.75 163 ILE A N 1
ATOM 1223 C CA . ILE A 1 163 ? -8.978 -8.969 8.855 1.00 97.75 163 ILE A CA 1
ATOM 1224 C C . ILE A 1 163 ? -9.603 -10.155 9.597 1.00 97.75 163 ILE A C 1
ATOM 1226 O O . ILE A 1 163 ? -9.262 -11.300 9.300 1.00 97.75 163 ILE A O 1
ATOM 1230 N N . PRO A 1 164 ? -10.541 -9.924 10.534 1.00 97.19 164 PRO A N 1
ATOM 1231 C CA . PRO A 1 164 ? -11.292 -10.994 11.177 1.00 97.19 164 PRO A CA 1
ATOM 1232 C C . PRO A 1 164 ? -12.167 -11.770 10.187 1.00 97.19 164 PRO A C 1
ATOM 1234 O O . PRO A 1 164 ? -12.561 -11.254 9.136 1.00 97.19 164 PRO A O 1
ATOM 1237 N N . ALA A 1 165 ? -12.556 -12.983 10.581 1.00 97.06 165 ALA A N 1
ATOM 1238 C CA . ALA A 1 165 ? -13.536 -13.777 9.849 1.00 97.06 165 ALA A CA 1
ATOM 1239 C C . ALA A 1 165 ? -14.847 -12.995 9.603 1.00 97.06 165 ALA A C 1
ATOM 1241 O O . ALA A 1 165 ? -15.294 -12.201 10.440 1.00 97.06 165 ALA A O 1
ATOM 1242 N N . GLY A 1 166 ? -15.456 -13.218 8.437 1.00 97.12 166 GLY A N 1
ATOM 1243 C CA . GLY A 1 166 ? -16.732 -12.617 8.026 1.00 97.12 166 GLY A CA 1
ATOM 1244 C C . GLY A 1 166 ? -16.677 -11.159 7.546 1.00 97.12 166 GLY A C 1
ATOM 1245 O O . GLY A 1 166 ? -17.690 -10.638 7.079 1.00 97.12 166 GLY A O 1
ATOM 1246 N N . VAL A 1 167 ? -15.526 -10.482 7.622 1.00 98.19 167 VAL A N 1
ATOM 1247 C CA . VAL A 1 167 ? -15.338 -9.170 6.974 1.00 98.19 167 VAL A CA 1
ATOM 1248 C C . VAL A 1 167 ? -15.165 -9.375 5.466 1.00 98.19 167 VAL A C 1
ATOM 1250 O O . VAL A 1 167 ? -14.472 -10.303 5.047 1.00 98.19 167 VAL A O 1
ATOM 1253 N N . PHE A 1 168 ? -15.779 -8.512 4.651 1.00 98.19 168 PHE A N 1
ATOM 1254 C CA . PHE A 1 168 ? -15.696 -8.571 3.179 1.00 98.19 168 PHE A CA 1
ATOM 1255 C C . PHE A 1 168 ? -15.284 -7.244 2.518 1.00 98.19 168 PHE A C 1
ATOM 1257 O O . PHE A 1 168 ? -14.992 -7.195 1.321 1.00 98.19 168 PHE A O 1
ATOM 1264 N N . ALA A 1 169 ? -15.268 -6.144 3.272 1.00 98.44 169 ALA A N 1
AT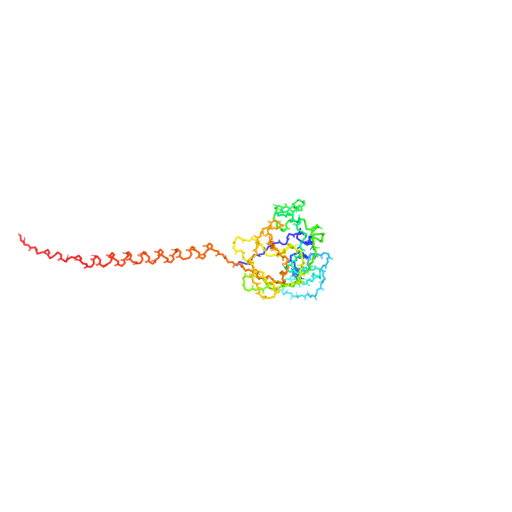OM 1265 C CA . ALA A 1 169 ? -14.777 -4.861 2.788 1.00 98.44 169 ALA A CA 1
ATOM 1266 C C . ALA A 1 169 ? -14.033 -4.107 3.889 1.00 98.44 169 ALA A C 1
ATOM 1268 O O . ALA A 1 169 ? -14.364 -4.244 5.065 1.00 98.44 169 ALA A O 1
ATOM 1269 N N . VAL A 1 170 ? -13.050 -3.303 3.494 1.00 98.50 170 VAL A N 1
ATOM 1270 C CA . VAL A 1 170 ? -12.222 -2.480 4.378 1.00 98.50 170 VAL A CA 1
ATOM 1271 C C . VAL A 1 170 ? -12.150 -1.069 3.820 1.00 98.50 170 VAL A C 1
ATOM 1273 O O . VAL A 1 170 ? -11.813 -0.875 2.658 1.00 98.50 170 VAL A O 1
ATOM 1276 N N . SER A 1 171 ? -12.424 -0.080 4.661 1.00 98.38 171 SER A N 1
ATOM 1277 C CA . SER A 1 171 ? -12.147 1.327 4.384 1.00 98.38 171 SER A CA 1
ATOM 1278 C C . SER A 1 171 ? -10.943 1.753 5.212 1.00 98.38 171 SER A C 1
ATOM 1280 O O . SER A 1 171 ? -11.032 1.880 6.434 1.00 98.38 171 SER A O 1
ATOM 1282 N N . LEU A 1 172 ? -9.822 2.001 4.542 1.00 98.00 172 LEU A N 1
ATOM 1283 C CA . LEU A 1 172 ? -8.597 2.520 5.134 1.00 98.00 172 LEU A CA 1
ATOM 1284 C C . LEU A 1 172 ? -8.530 4.035 4.907 1.00 98.00 172 LEU A C 1
ATOM 1286 O O . LEU A 1 172 ? -8.701 4.498 3.778 1.00 98.00 172 LEU A O 1
ATOM 1290 N N . ARG A 1 173 ? -8.300 4.829 5.958 1.00 97.19 173 ARG A N 1
ATOM 1291 C CA . ARG A 1 173 ? -8.194 6.299 5.882 1.00 97.19 173 ARG A CA 1
ATOM 1292 C C . ARG A 1 173 ? -7.066 6.820 6.764 1.00 97.19 173 ARG A C 1
ATOM 1294 O O . ARG A 1 173 ? -6.924 6.400 7.912 1.00 97.19 173 ARG A O 1
ATOM 1301 N N . TYR A 1 174 ? -6.298 7.777 6.250 1.00 95.12 174 TYR A N 1
ATOM 1302 C CA . TYR A 1 174 ? -5.239 8.432 7.008 1.00 95.12 174 TYR A CA 1
ATOM 1303 C C . TYR A 1 174 ? -5.795 9.639 7.760 1.00 95.12 174 TYR A C 1
ATOM 1305 O O . TYR A 1 174 ? -6.218 10.637 7.171 1.00 95.12 174 TYR A O 1
ATOM 1313 N N . LEU A 1 175 ? -5.791 9.560 9.088 1.00 92.12 175 LEU A N 1
ATOM 1314 C CA . LEU A 1 175 ? -6.255 10.616 9.977 1.00 92.12 175 LEU A CA 1
ATOM 1315 C C . LEU A 1 175 ? -5.088 11.077 10.854 1.00 92.12 175 LEU A C 1
ATOM 1317 O O . LEU A 1 175 ? -4.909 10.567 11.962 1.00 92.12 175 LEU A O 1
ATOM 1321 N N . PRO A 1 176 ? -4.292 12.061 10.401 1.00 87.94 176 PRO A N 1
ATOM 1322 C CA . PRO A 1 176 ? -3.138 12.514 11.159 1.00 87.94 176 PRO A CA 1
ATOM 1323 C C . PRO A 1 176 ? -3.613 13.269 12.408 1.00 87.94 176 PRO A C 1
ATOM 1325 O O . PRO A 1 176 ? -4.035 14.427 12.348 1.00 87.94 176 PRO A O 1
ATOM 1328 N N . VAL A 1 177 ? -3.584 12.590 13.557 1.00 83.50 177 VAL A N 1
ATOM 1329 C CA . VAL A 1 177 ? -4.112 13.118 14.825 1.00 83.50 177 VAL A CA 1
ATOM 1330 C C . VAL A 1 177 ? -3.263 14.289 15.321 1.00 83.50 177 VAL A C 1
ATOM 1332 O O . VAL A 1 177 ? -3.805 15.314 15.732 1.00 83.50 177 VAL A O 1
ATOM 1335 N N . THR A 1 178 ? -1.938 14.173 15.213 1.00 80.69 178 THR A N 1
ATOM 1336 C CA . THR A 1 178 ? -0.971 15.156 15.717 1.00 80.69 178 THR A CA 1
ATOM 1337 C C . THR A 1 178 ? -1.148 16.554 15.117 1.00 80.69 178 THR A C 1
ATOM 1339 O O . THR A 1 178 ? -1.348 17.488 15.894 1.00 80.69 178 THR A O 1
ATOM 1342 N N . PRO A 1 179 ? -1.151 16.759 13.782 1.00 81.75 179 PRO A N 1
ATOM 1343 C CA . PRO A 1 179 ? -1.351 18.095 13.228 1.00 81.75 179 PRO A CA 1
ATOM 1344 C C . PRO A 1 179 ? -2.739 18.644 13.560 1.00 81.75 179 PRO A C 1
ATOM 1346 O O . PRO A 1 179 ? -2.852 19.819 13.886 1.00 81.75 179 PRO A O 1
ATOM 1349 N N . ARG A 1 180 ? -3.789 17.808 13.585 1.00 81.75 180 ARG A N 1
ATOM 1350 C CA . ARG A 1 180 ? -5.132 18.261 13.986 1.00 81.75 180 ARG A CA 1
ATOM 1351 C C . ARG A 1 180 ? -5.158 18.775 15.426 1.00 81.75 180 ARG A C 1
ATOM 1353 O O . ARG A 1 180 ? -5.816 19.779 15.696 1.00 81.75 180 ARG A O 1
ATOM 1360 N N . LEU A 1 181 ? -4.454 18.108 16.341 1.00 88.44 181 LEU A N 1
ATOM 1361 C CA . LEU A 1 181 ? -4.337 18.544 17.730 1.00 88.44 181 LEU A CA 1
ATOM 1362 C C . LEU A 1 181 ? -3.517 19.834 17.839 1.00 88.44 181 LEU A C 1
ATOM 1364 O O . LEU A 1 181 ? -3.980 20.791 18.455 1.00 88.44 181 LEU A O 1
ATOM 1368 N N . LEU A 1 182 ? -2.346 19.886 17.200 1.00 91.50 182 LEU A N 1
ATOM 1369 C CA . LEU A 1 182 ? -1.466 21.054 17.233 1.00 91.50 182 LEU A CA 1
ATOM 1370 C C . LEU A 1 182 ? -2.151 22.293 16.663 1.00 91.50 182 LEU A C 1
ATOM 1372 O O . LEU A 1 182 ? -2.114 23.340 17.295 1.00 91.50 182 LEU A O 1
ATOM 1376 N N . THR A 1 183 ? -2.861 22.169 15.540 1.00 91.94 183 THR A N 1
ATOM 1377 C CA . THR A 1 183 ? -3.637 23.278 14.978 1.00 91.94 183 THR A CA 1
ATOM 1378 C C . THR A 1 183 ? -4.665 23.793 15.985 1.00 91.94 183 THR A C 1
ATOM 1380 O O . THR A 1 183 ? -4.745 24.999 16.203 1.00 91.94 183 THR A O 1
ATOM 1383 N N . ARG A 1 184 ? -5.413 22.910 16.663 1.00 92.81 184 ARG A N 1
ATOM 1384 C CA . ARG A 1 184 ? -6.382 23.322 17.698 1.00 92.81 184 ARG A CA 1
ATOM 1385 C C . ARG A 1 184 ? -5.712 24.038 18.870 1.00 92.81 184 ARG A C 1
ATOM 1387 O O . ARG A 1 184 ? -6.233 25.052 19.327 1.00 92.81 184 ARG A O 1
ATOM 1394 N N . VAL A 1 185 ? -4.560 23.546 19.323 1.00 95.38 185 VAL A N 1
ATOM 1395 C CA . VAL A 1 185 ? -3.774 24.191 20.385 1.00 95.38 185 VAL A CA 1
ATOM 1396 C C . VAL A 1 185 ? -3.291 25.573 19.940 1.00 95.38 185 VAL A C 1
ATOM 1398 O O . VAL A 1 185 ? -3.450 26.536 20.685 1.00 95.38 185 VAL A O 1
ATOM 1401 N N . SER A 1 186 ? -2.778 25.706 18.714 1.00 95.69 186 SER A N 1
ATOM 1402 C CA . SER A 1 186 ? -2.349 26.993 18.156 1.00 95.69 186 SER A CA 1
ATOM 1403 C C . SER A 1 186 ? -3.494 28.007 18.100 1.00 95.69 186 SER A C 1
ATOM 1405 O O . SER A 1 186 ? -3.315 29.143 18.535 1.00 95.69 186 SER A O 1
ATOM 1407 N N . TRP A 1 187 ? -4.682 27.602 17.636 1.00 97.00 187 TRP A N 1
ATOM 1408 C CA . TRP A 1 187 ? -5.870 28.466 17.637 1.00 97.00 187 TRP A CA 1
ATOM 1409 C C . TRP A 1 187 ? -6.298 28.870 19.051 1.00 97.00 187 TRP A C 1
ATOM 1411 O O . TRP A 1 187 ? -6.612 30.037 19.282 1.00 97.00 187 TRP A O 1
ATOM 1421 N N . GLY A 1 188 ? -6.264 27.938 20.007 1.00 97.00 188 GLY A N 1
ATOM 1422 C CA . GLY A 1 188 ? -6.555 28.231 21.412 1.00 97.00 188 GLY A CA 1
ATOM 1423 C C . GLY A 1 188 ? -5.591 29.261 22.009 1.00 97.00 188 GLY A C 1
ATOM 1424 O O . GLY A 1 188 ? -6.028 30.222 22.642 1.00 97.00 188 GLY A O 1
ATOM 1425 N N . MET A 1 189 ? -4.290 29.113 21.744 1.00 97.81 189 MET A N 1
ATOM 1426 C CA . MET A 1 189 ? -3.257 30.050 22.202 1.00 97.81 189 MET A CA 1
ATOM 1427 C C . MET A 1 189 ? -3.421 31.434 21.569 1.00 97.81 189 MET A C 1
ATOM 1429 O O . MET A 1 189 ? -3.361 32.437 22.276 1.00 97.81 189 MET A O 1
ATOM 1433 N N . LEU A 1 190 ? -3.684 31.507 20.261 1.00 97.50 190 LEU A N 1
ATOM 1434 C CA . LEU A 1 190 ? -3.961 32.775 19.575 1.00 97.50 190 LEU A CA 1
ATOM 1435 C C . LEU A 1 190 ? -5.187 33.488 20.162 1.00 97.50 190 LEU A C 1
ATOM 1437 O O . LEU A 1 190 ? -5.148 34.703 20.376 1.00 97.50 190 LEU A O 1
ATOM 1441 N N . GLY A 1 191 ? -6.252 32.740 20.468 1.00 97.56 191 GLY A N 1
ATOM 1442 C CA . GLY A 1 191 ? -7.438 33.280 21.131 1.00 97.56 191 GLY A CA 1
ATOM 1443 C C . GLY A 1 191 ? -7.115 33.844 22.515 1.00 97.56 191 GLY A C 1
ATOM 1444 O O . GLY A 1 191 ? -7.489 34.975 22.824 1.00 97.56 191 GLY A O 1
ATOM 1445 N N . LEU A 1 192 ? -6.349 33.103 23.320 1.00 98.06 192 LEU A N 1
ATOM 1446 C CA . LEU A 1 192 ? -5.928 33.537 24.651 1.00 98.06 192 LEU A CA 1
ATOM 1447 C C . LEU A 1 192 ? -5.060 34.804 24.602 1.00 98.06 192 LEU A C 1
ATOM 1449 O O . LEU A 1 192 ? -5.324 35.752 25.339 1.00 98.06 192 LEU A O 1
ATOM 1453 N N . PHE A 1 193 ? -4.067 34.861 23.710 1.00 97.75 193 PHE A N 1
ATOM 1454 C CA . PHE A 1 193 ? -3.228 36.052 23.544 1.00 97.75 193 PHE A CA 1
ATOM 1455 C C . PHE A 1 193 ? -4.036 37.272 23.101 1.00 97.75 193 PHE A C 1
ATOM 1457 O O . PHE A 1 193 ? -3.802 38.374 23.596 1.00 97.75 193 PHE A O 1
ATOM 1464 N N . SER A 1 194 ? -5.019 37.073 22.221 1.00 96.94 194 SER A N 1
ATOM 1465 C CA . SER A 1 194 ? -5.916 38.144 21.781 1.00 96.94 194 SER A CA 1
ATOM 1466 C C . SER A 1 194 ? -6.745 38.700 22.942 1.00 96.94 194 SER A C 1
ATOM 1468 O O . SER A 1 194 ? -6.887 39.917 23.067 1.00 96.94 194 SER A O 1
ATOM 1470 N N . LEU A 1 195 ? -7.236 37.829 23.832 1.00 97.50 195 LEU A N 1
ATOM 1471 C CA . LEU A 1 195 ? -7.965 38.239 25.036 1.00 97.50 195 LEU A CA 1
ATOM 1472 C C . LEU A 1 195 ? -7.071 39.015 26.009 1.00 97.50 195 LEU A C 1
ATOM 1474 O O . LEU A 1 195 ? -7.464 40.087 26.464 1.00 97.50 195 LEU A O 1
ATOM 1478 N N . VAL A 1 196 ? -5.856 38.527 26.283 1.00 97.69 196 VAL A N 1
ATOM 1479 C CA . VAL A 1 196 ? -4.897 39.218 27.164 1.00 97.69 196 VAL A CA 1
ATOM 1480 C C . VAL A 1 196 ? -4.543 40.600 26.611 1.00 97.69 196 VAL A C 1
ATOM 1482 O O . VAL A 1 196 ? -4.590 41.585 27.348 1.00 97.69 196 VAL A O 1
ATOM 1485 N N . ALA A 1 197 ? -4.262 40.707 25.309 1.00 96.81 197 ALA A N 1
ATOM 1486 C CA . ALA A 1 197 ? -3.983 41.986 24.660 1.00 96.81 197 ALA A CA 1
ATOM 1487 C C . ALA A 1 197 ? -5.172 42.958 24.769 1.00 96.81 197 ALA A C 1
ATOM 1489 O O . ALA A 1 197 ? -4.982 44.128 25.110 1.00 96.81 197 ALA A O 1
ATOM 1490 N N . ALA A 1 198 ? -6.401 42.478 24.551 1.00 96.25 198 ALA A N 1
ATOM 1491 C CA . ALA A 1 198 ? -7.611 43.280 24.714 1.00 96.25 198 ALA A CA 1
ATOM 1492 C C . ALA A 1 198 ? -7.799 43.764 26.165 1.00 96.25 198 ALA A C 1
ATOM 1494 O O . ALA A 1 198 ? -8.098 44.940 26.380 1.00 96.25 198 ALA A O 1
ATOM 1495 N N . SER A 1 199 ? -7.562 42.904 27.162 1.00 96.19 199 SER A N 1
ATOM 1496 C CA . SER A 1 199 ? -7.611 43.277 28.582 1.00 96.19 199 SER A CA 1
ATOM 1497 C C . SER A 1 199 ? -6.557 44.327 28.943 1.00 96.19 199 SER A C 1
ATOM 1499 O O . SER A 1 199 ? -6.879 45.305 29.617 1.00 96.19 199 SER A O 1
ATOM 1501 N N . CYS A 1 200 ? -5.320 44.189 28.454 1.00 95.25 200 CYS A N 1
ATOM 1502 C CA . CYS A 1 200 ? -4.268 45.187 28.658 1.00 95.25 200 CYS A CA 1
ATOM 1503 C C . CYS A 1 200 ? -4.625 46.543 28.026 1.00 95.25 200 CYS A C 1
ATOM 1505 O O . CYS A 1 200 ? -4.414 47.583 28.650 1.00 95.25 200 CYS A O 1
ATOM 1507 N N . LEU A 1 201 ? -5.208 46.549 26.821 1.00 94.88 201 LEU A N 1
ATOM 1508 C CA . LEU A 1 201 ? -5.662 47.776 26.156 1.00 94.88 201 LEU A CA 1
ATOM 1509 C C . LEU A 1 201 ? -6.838 48.439 26.890 1.00 94.88 201 LEU A C 1
ATOM 1511 O O . LEU A 1 201 ? -6.881 49.668 26.993 1.00 94.88 201 LEU A O 1
ATOM 1515 N N . ALA A 1 202 ? -7.771 47.649 27.428 1.00 93.00 202 ALA A N 1
ATOM 1516 C CA . ALA A 1 202 ? -8.887 48.154 28.225 1.00 93.00 202 ALA A CA 1
ATOM 1517 C C . ALA A 1 202 ? -8.401 48.809 29.531 1.00 93.00 202 ALA A C 1
ATOM 1519 O O . ALA A 1 202 ? -8.795 49.936 29.832 1.00 93.00 202 ALA A O 1
ATOM 1520 N N . LEU A 1 203 ? -7.482 48.156 30.251 1.00 92.81 203 LEU A N 1
ATOM 1521 C CA . LEU A 1 203 ? -6.878 48.687 31.481 1.00 92.81 203 LEU A CA 1
ATOM 1522 C C . LEU A 1 203 ? -5.978 49.910 31.224 1.00 92.81 203 LEU A C 1
ATOM 1524 O O . LEU A 1 203 ? -5.911 50.825 32.045 1.00 92.81 203 LEU A O 1
ATOM 1528 N N . GLY A 1 204 ? -5.302 49.967 30.072 1.00 89.00 204 GLY A N 1
ATOM 1529 C CA . GLY A 1 204 ? -4.481 51.116 29.680 1.00 89.00 204 GLY A CA 1
ATOM 1530 C C . GLY A 1 204 ? -5.296 52.386 29.413 1.00 89.00 204 GLY A C 1
ATOM 1531 O O . GLY A 1 204 ? -4.832 53.486 29.711 1.00 89.00 204 GLY A O 1
ATOM 1532 N N . ARG A 1 205 ? -6.529 52.253 28.904 1.00 85.56 205 ARG A N 1
ATOM 1533 C CA . ARG A 1 205 ? -7.438 53.387 28.652 1.00 85.56 205 ARG A CA 1
ATOM 1534 C C . ARG A 1 205 ? -8.013 54.010 29.919 1.00 85.56 205 ARG A C 1
ATOM 1536 O O . ARG A 1 205 ? -8.363 55.184 29.897 1.00 85.56 205 ARG A O 1
ATOM 1543 N N . THR A 1 206 ? -8.096 53.258 31.013 1.00 82.25 206 THR A N 1
ATOM 1544 C CA . THR A 1 206 ? -8.620 53.760 32.291 1.00 82.25 206 THR A CA 1
ATOM 1545 C C . THR A 1 206 ? -7.591 54.529 33.115 1.00 82.25 206 THR A C 1
ATOM 1547 O O . THR A 1 206 ? -7.906 54.947 34.226 1.00 82.25 206 THR A O 1
ATOM 1550 N N . ARG A 1 207 ? -6.364 54.736 32.611 1.00 74.38 207 ARG A N 1
ATOM 1551 C CA . ARG A 1 207 ? -5.363 55.540 33.319 1.00 74.38 207 ARG A CA 1
ATOM 1552 C C . ARG A 1 207 ? -5.838 57.003 33.339 1.00 74.38 207 ARG A C 1
ATOM 1554 O O . ARG A 1 207 ? -5.938 57.605 32.267 1.00 74.38 207 ARG A O 1
ATOM 1561 N N . PRO A 1 208 ? -6.170 57.572 34.511 1.00 67.06 208 PRO A N 1
ATOM 1562 C CA . PRO A 1 208 ? -6.666 58.937 34.593 1.00 67.06 208 PRO A CA 1
ATOM 1563 C C . PRO A 1 208 ? -5.606 59.887 34.033 1.00 67.06 208 PRO A C 1
ATOM 1565 O O . PRO A 1 208 ? -4.413 59.723 34.302 1.00 67.06 208 PRO A O 1
ATOM 1568 N N . LYS A 1 209 ? -6.032 60.877 33.237 1.00 70.38 209 LYS A N 1
ATOM 1569 C CA . LYS A 1 209 ? -5.189 62.040 32.951 1.00 70.38 209 LYS A CA 1
ATOM 1570 C C . LYS A 1 209 ? -4.899 62.675 34.304 1.00 70.38 209 LYS A C 1
ATOM 1572 O O . LYS A 1 209 ? -5.780 63.296 34.888 1.00 70.38 209 LYS A O 1
ATOM 1577 N N . ASN A 1 210 ? -3.697 62.458 34.830 1.00 67.19 210 ASN A N 1
ATOM 1578 C CA . ASN A 1 210 ? -3.199 63.280 35.916 1.00 67.19 210 ASN A CA 1
ATOM 1579 C C . ASN A 1 210 ? -3.112 64.689 35.337 1.00 67.19 210 ASN A C 1
ATOM 1581 O O . ASN A 1 210 ? -2.171 64.995 34.603 1.00 67.19 210 ASN A O 1
ATOM 1585 N N . ASP A 1 211 ? -4.131 65.501 35.609 1.00 64.31 211 ASP A N 1
ATOM 1586 C CA . ASP A 1 211 ? -4.081 66.940 35.416 1.00 64.31 211 ASP A CA 1
ATOM 1587 C C . ASP A 1 211 ? -2.966 67.449 36.322 1.00 64.31 211 ASP A C 1
ATOM 1589 O O . ASP A 1 211 ? -3.135 67.716 37.511 1.00 64.31 211 ASP A O 1
ATOM 1593 N N . PHE A 1 212 ? -1.768 67.500 35.748 1.00 64.50 212 PHE A N 1
ATOM 1594 C CA . PHE A 1 212 ? -0.609 68.149 36.316 1.00 64.50 212 PHE A CA 1
ATOM 1595 C C . PHE A 1 212 ? -0.871 69.652 36.213 1.00 64.50 212 PHE A C 1
ATOM 1597 O O . PHE A 1 212 ? -0.353 70.346 35.342 1.00 64.50 212 PHE A O 1
ATOM 1604 N N . THR A 1 213 ? -1.760 70.158 37.068 1.00 63.59 213 THR A N 1
ATOM 1605 C CA . THR A 1 213 ? -1.895 71.590 37.300 1.00 63.59 213 THR A CA 1
ATOM 1606 C C . THR A 1 213 ? -0.590 72.060 37.919 1.00 63.59 213 THR A C 1
ATOM 1608 O O . THR A 1 213 ? -0.362 71.876 39.116 1.00 63.59 213 THR A O 1
ATOM 1611 N N . SER A 1 214 ? 0.280 72.647 37.096 1.00 63.53 214 SER A N 1
ATOM 1612 C CA . SER A 1 214 ? 1.420 73.416 37.570 1.00 63.53 214 SER A CA 1
ATOM 1613 C C . SER A 1 214 ? 0.891 74.570 38.421 1.00 63.53 214 SER A C 1
ATOM 1615 O O . SER A 1 214 ? 0.293 75.513 37.898 1.00 63.53 214 SER A O 1
ATOM 1617 N N . ARG A 1 215 ? 1.086 74.501 39.736 1.00 61.41 215 ARG A N 1
ATOM 1618 C CA . ARG A 1 215 ? 1.113 75.698 40.573 1.00 61.41 215 ARG A CA 1
ATOM 1619 C C . ARG A 1 215 ? 2.575 76.031 40.844 1.00 61.41 215 ARG A C 1
ATOM 1621 O O . ARG A 1 215 ? 3.243 75.262 41.522 1.00 61.41 215 ARG A O 1
ATOM 1628 N N . SER A 1 216 ? 2.989 77.117 40.182 1.00 62.62 216 SER A N 1
ATOM 1629 C CA . SER A 1 216 ? 3.949 78.161 40.585 1.00 62.62 216 SER A CA 1
ATOM 1630 C C . SER A 1 216 ? 5.060 77.781 41.556 1.00 62.62 216 SER A C 1
ATOM 1632 O O . SER A 1 216 ? 4.722 77.515 42.732 1.00 62.62 216 SER A O 1
#